Protein AF-A0AAN9BZD5-F1 (afdb_monomer_lite)

InterPro domains:
  IPR036444 Phospholipase A2 domain superfamily [G3DSA:1.20.90.10] (32-170)
  IPR036444 Phospholipase A2 domain superfamily [SSF48619] (54-119)
  IPR038875 Phospholipase A2, conodipine-like [PTHR37687] (57-116)

pLDDT: mean 72.87, std 19.89, range [40.03, 96.69]

Foldseek 3Di:
DDDDDDDDPDPDDDDDDDDDDDDDDDDDDDDDDPDDPVVVVVVVVVVVVDDPPPDLLLVVVAPFQDFPPPPPDPCSVLLRSLRSLLRLCLQQVQLVVHDNVNSLVSSLVSQVVSVVVVVVVVVVVVVVPPPDDDDDDDPDDDDDDDDDDDDDPSNCCSVPRRSVVCVVPVVVRRDHSVRHDPCSPPPSSVVSYDD

Sequence (195 aa):
MLEDVRLINSSRKPIPYPGPSLPPQPCINHKQGRTSLVFTLTVALAALASGVWGSDPCQQYANGCSTPFHMPVFYKTLFTPSCNKHDVCYRCGAKYGISKSTCDSTFLHNMDAACAVHDAGRRDLSSSSSSSSSSSSSSSFSSSSNGRKKRSACTVIAKDVFYEGVHLLGGLFYRGVGETESFCSEHAARGCLPH

Secondary structure (DSSP, 8-state):
------------PPPPPPPPPPPPPP----------HHHHHHHHHHHHHS------TTGGG------GGG---TTHHHHHHHHHHHHHHHHHGGGGT--HHHHHHHHHHHHHHHHHHHHHHHHHHHHTT-SS---S------S-SSS-----HHHHHIIIIIIHHHHHHGGGTPPPGGG--GGGGSHHHHTTS--

Structure (mmCIF, N/CA/C/O backbone):
data_AF-A0AAN9BZD5-F1
#
_entry.id   AF-A0AAN9BZD5-F1
#
loop_
_atom_site.group_PDB
_atom_site.id
_atom_site.type_symbol
_atom_site.label_atom_id
_atom_site.label_alt_id
_atom_site.label_comp_id
_atom_site.label_asym_id
_atom_site.label_entity_id
_atom_site.label_seq_id
_atom_site.pdbx_PDB_ins_code
_atom_site.Cartn_x
_atom_site.Cartn_y
_atom_site.Cartn_z
_atom_site.occupancy
_atom_site.B_iso_or_equiv
_atom_site.auth_seq_id
_atom_site.auth_comp_id
_atom_site.auth_asym_id
_atom_site.auth_atom_id
_atom_site.pdbx_PDB_model_num
ATOM 1 N N . MET A 1 1 ? -16.884 -4.824 56.202 1.00 52.38 1 MET A N 1
ATOM 2 C CA . MET A 1 1 ? -15.417 -4.866 56.393 1.00 52.38 1 MET A CA 1
ATOM 3 C C . MET A 1 1 ? -14.822 -5.594 55.194 1.00 52.38 1 MET A C 1
ATOM 5 O O . MET A 1 1 ? -15.443 -6.568 54.790 1.00 52.38 1 MET A O 1
ATOM 9 N N . LEU A 1 2 ? -13.685 -5.107 54.672 1.00 43.28 2 LEU A N 1
ATOM 10 C CA . LEU A 1 2 ? -13.085 -5.289 53.326 1.00 43.28 2 LEU A CA 1
ATOM 11 C C . LEU A 1 2 ? -13.712 -4.358 52.266 1.00 43.28 2 LEU A C 1
ATOM 13 O O . LEU A 1 2 ? -14.712 -4.716 51.658 1.00 43.28 2 LEU A O 1
ATOM 17 N N . GLU A 1 3 ? -13.382 -3.064 52.185 1.00 46.88 3 GLU A N 1
ATOM 18 C CA . GLU A 1 3 ? -12.110 -2.364 51.858 1.00 46.88 3 GLU A CA 1
ATOM 19 C C . GLU A 1 3 ? -11.610 -2.512 50.402 1.00 46.88 3 GLU A C 1
ATOM 21 O O . GLU A 1 3 ? -11.046 -3.526 50.004 1.00 46.88 3 GLU A O 1
ATOM 26 N N . ASP A 1 4 ? -11.861 -1.432 49.647 1.00 46.72 4 ASP A N 1
ATOM 27 C CA . ASP A 1 4 ? -11.032 -0.732 48.653 1.00 46.72 4 ASP A CA 1
ATOM 28 C C . ASP A 1 4 ? -9.916 -1.475 47.892 1.00 46.72 4 ASP A C 1
ATOM 30 O O . ASP A 1 4 ? -8.772 -1.575 48.339 1.00 46.72 4 ASP A O 1
ATOM 34 N N . VAL A 1 5 ? -10.186 -1.786 46.618 1.00 55.88 5 VAL A N 1
ATOM 35 C CA . VAL A 1 5 ? -9.145 -1.950 45.589 1.00 55.88 5 VAL A CA 1
ATOM 36 C C . VAL A 1 5 ? -9.015 -0.633 44.821 1.00 55.88 5 VAL A C 1
ATOM 38 O O . VAL A 1 5 ? -9.764 -0.349 43.885 1.00 55.88 5 VAL A O 1
ATOM 41 N N . ARG A 1 6 ? -8.044 0.192 45.228 1.00 53.38 6 ARG A N 1
ATOM 42 C CA . ARG A 1 6 ? -7.621 1.396 44.498 1.00 53.38 6 ARG A CA 1
ATOM 43 C C . ARG A 1 6 ? -7.081 1.017 43.116 1.00 53.38 6 ARG A C 1
ATOM 45 O O . ARG A 1 6 ? -5.995 0.454 42.995 1.00 53.38 6 ARG A O 1
ATOM 52 N N . LEU A 1 7 ? -7.810 1.400 42.070 1.00 48.50 7 LEU A N 1
ATOM 53 C CA . LEU A 1 7 ? -7.324 1.433 40.692 1.00 48.50 7 LEU A CA 1
ATOM 54 C C . LEU A 1 7 ? -6.291 2.559 40.543 1.00 48.50 7 LEU A C 1
ATOM 56 O O . LEU A 1 7 ? -6.614 3.744 40.620 1.00 48.50 7 LEU A O 1
ATOM 60 N N . ILE A 1 8 ? -5.034 2.182 40.322 1.00 52.28 8 ILE A N 1
ATOM 61 C CA . ILE A 1 8 ? -3.949 3.111 40.007 1.00 52.28 8 ILE A CA 1
ATOM 62 C C . ILE A 1 8 ? -4.090 3.501 38.532 1.00 52.28 8 ILE A C 1
ATOM 64 O O . ILE A 1 8 ? -3.641 2.794 37.632 1.00 52.28 8 ILE A O 1
ATOM 68 N N . ASN A 1 9 ? -4.743 4.635 38.289 1.00 49.19 9 ASN A N 1
ATOM 69 C CA . ASN A 1 9 ? -4.816 5.283 36.985 1.00 49.19 9 ASN A CA 1
ATOM 70 C C . ASN A 1 9 ? -3.433 5.858 36.621 1.00 49.19 9 ASN A C 1
ATOM 72 O O . ASN A 1 9 ? -3.062 6.952 37.048 1.00 49.19 9 ASN A O 1
ATOM 76 N N . SER A 1 10 ? -2.635 5.093 35.874 1.00 45.56 10 SER A N 1
ATOM 77 C CA . SER A 1 10 ? -1.321 5.520 35.387 1.00 45.56 10 SER A CA 1
ATOM 78 C C . SER A 1 10 ? -1.472 6.243 34.045 1.00 45.56 10 SER A C 1
ATOM 80 O O . SER A 1 10 ? -1.327 5.651 32.977 1.00 45.56 10 SER A O 1
ATOM 82 N N . SER A 1 11 ? -1.752 7.548 34.112 1.00 50.19 11 SER A N 1
ATOM 83 C CA . SER A 1 11 ? -1.595 8.490 32.997 1.00 50.19 11 SER A CA 1
ATOM 84 C C . SER A 1 11 ? -0.133 8.531 32.547 1.00 50.19 11 SER A C 1
ATOM 86 O O . SER A 1 11 ? 0.658 9.351 33.019 1.00 50.19 11 SER A O 1
ATOM 88 N N . ARG A 1 12 ? 0.249 7.654 31.617 1.00 51.06 12 ARG A N 1
ATOM 89 C CA . ARG A 1 12 ? 1.503 7.810 30.875 1.00 51.06 12 ARG A CA 1
ATOM 90 C C . ARG A 1 12 ? 1.279 8.850 29.785 1.00 51.06 12 ARG A C 1
ATOM 92 O O . ARG A 1 12 ? 0.570 8.603 28.815 1.00 51.06 12 ARG A O 1
ATOM 99 N N . LYS A 1 13 ? 1.875 10.031 29.967 1.00 47.62 13 LYS A N 1
ATOM 100 C CA . LYS A 1 13 ? 1.980 11.044 28.910 1.00 47.62 13 LYS A CA 1
ATOM 101 C C . LYS A 1 13 ? 2.707 10.431 27.701 1.00 47.62 13 LYS A C 1
ATOM 103 O O . LYS A 1 13 ? 3.730 9.773 27.912 1.00 47.62 13 LYS A O 1
ATOM 108 N N . PRO A 1 14 ? 2.226 10.639 26.464 1.00 42.81 14 PRO A N 1
ATOM 109 C CA . PRO A 1 14 ? 2.956 10.223 25.276 1.00 42.81 14 PRO A CA 1
ATOM 110 C C . PRO A 1 14 ? 4.296 10.964 25.209 1.00 42.81 14 PRO A C 1
ATOM 112 O O . PRO A 1 14 ? 4.369 12.178 25.408 1.00 42.81 14 PRO A O 1
ATOM 115 N N . ILE A 1 15 ? 5.359 10.200 24.969 1.00 43.72 15 ILE A N 1
ATOM 116 C CA . ILE A 1 15 ? 6.712 10.714 24.769 1.00 43.72 15 ILE A CA 1
ATOM 117 C C . ILE A 1 15 ? 6.739 11.396 23.391 1.00 43.72 15 ILE A C 1
ATOM 119 O O . ILE A 1 15 ? 6.351 10.759 22.410 1.00 43.72 15 ILE A O 1
ATOM 123 N N . PRO A 1 16 ? 7.169 12.665 23.281 1.00 43.31 16 PRO A N 1
ATOM 124 C CA . PRO A 1 16 ? 7.373 13.300 21.987 1.00 43.31 16 PRO A CA 1
ATOM 125 C C . PRO A 1 16 ? 8.493 12.566 21.243 1.00 43.31 16 PRO A C 1
ATOM 127 O O . PRO A 1 16 ? 9.623 12.485 21.727 1.00 43.31 16 PRO A O 1
ATOM 130 N N . TYR A 1 17 ? 8.172 12.006 20.078 1.00 44.19 17 TYR A N 1
ATOM 131 C CA . TYR A 1 17 ? 9.173 11.417 19.197 1.00 44.19 17 TYR A CA 1
ATOM 132 C C . TYR A 1 17 ? 10.138 12.514 18.718 1.00 44.19 17 TYR A C 1
ATOM 134 O O . TYR A 1 17 ? 9.679 13.567 18.264 1.00 44.19 17 TYR A O 1
ATOM 142 N N . PRO A 1 18 ? 11.463 12.299 18.798 1.00 49.28 18 PRO A N 1
ATOM 143 C CA . PRO A 1 18 ? 12.427 13.201 18.191 1.00 49.28 18 PRO A CA 1
ATOM 144 C C . PRO A 1 18 ? 12.252 13.150 16.669 1.00 49.28 18 PRO A C 1
ATOM 146 O O . PRO A 1 18 ? 12.337 12.085 16.057 1.00 49.28 18 PRO A O 1
ATOM 149 N N . GLY A 1 19 ? 11.954 14.303 16.069 1.00 50.09 19 GLY A N 1
ATOM 150 C CA . GLY A 1 19 ? 11.837 14.439 14.621 1.00 50.09 19 GLY A CA 1
ATOM 151 C C . GLY A 1 19 ? 13.150 14.086 13.904 1.00 50.09 19 GLY A C 1
ATOM 152 O O . GLY A 1 19 ? 14.225 14.189 14.501 1.00 50.09 19 GLY A O 1
ATOM 153 N N . PRO A 1 20 ? 13.084 13.670 12.628 1.00 50.22 20 PRO A N 1
ATOM 154 C CA . PRO A 1 20 ? 14.270 13.347 11.849 1.00 50.22 20 PRO A CA 1
ATOM 155 C C . PRO A 1 20 ? 15.160 14.584 11.692 1.00 50.22 20 PRO A C 1
ATOM 157 O O . PRO A 1 20 ? 14.723 15.641 11.234 1.00 50.22 20 PRO A O 1
ATOM 160 N N . SER A 1 21 ? 16.424 14.436 12.080 1.00 45.97 21 SER A N 1
ATOM 161 C CA . SER A 1 21 ? 17.487 15.404 11.845 1.00 45.97 21 SER A CA 1
ATOM 162 C C . SER A 1 21 ? 17.660 15.630 10.342 1.00 45.97 21 SER A C 1
ATOM 164 O O . SER A 1 21 ? 17.982 14.713 9.585 1.00 45.97 21 SER A O 1
ATOM 166 N N . LEU A 1 22 ? 17.427 16.871 9.911 1.00 49.84 22 LEU A N 1
ATOM 167 C CA . LEU A 1 22 ? 17.696 17.326 8.550 1.00 49.84 22 LEU A CA 1
ATOM 168 C C . LEU A 1 22 ? 19.181 17.119 8.196 1.00 49.84 22 LEU A C 1
ATOM 170 O O . LEU A 1 22 ? 20.048 17.382 9.036 1.00 49.84 22 LEU A O 1
ATOM 174 N N . PRO A 1 23 ? 19.499 16.687 6.963 1.00 64.75 23 PRO A N 1
ATOM 175 C CA . PRO A 1 23 ? 20.876 16.616 6.499 1.00 64.75 23 PRO A CA 1
ATOM 176 C C . PRO A 1 23 ? 21.505 18.022 6.418 1.00 64.75 23 PRO A C 1
ATOM 178 O O . PRO A 1 23 ? 20.798 19.006 6.178 1.00 64.75 23 PRO A O 1
ATOM 181 N N . PRO A 1 24 ? 22.834 18.133 6.603 1.00 54.50 24 PRO A N 1
ATOM 182 C CA . PRO A 1 24 ? 23.547 19.404 6.541 1.00 54.50 24 PRO A CA 1
ATOM 183 C C . PRO A 1 24 ? 23.400 20.040 5.156 1.00 54.50 24 PRO A C 1
ATOM 185 O O . PRO A 1 24 ? 23.677 19.413 4.132 1.00 54.50 24 PRO A O 1
ATOM 188 N N . GLN A 1 25 ? 22.962 21.299 5.132 1.00 54.00 25 GLN A N 1
ATOM 189 C CA . GLN A 1 25 ? 22.857 22.072 3.899 1.00 54.00 25 GLN A CA 1
ATOM 190 C C . GLN A 1 25 ? 24.254 22.463 3.390 1.00 54.00 25 GLN A C 1
ATOM 192 O O . GLN A 1 25 ? 25.090 22.900 4.186 1.00 54.00 25 GLN A O 1
ATOM 197 N N . PRO A 1 26 ? 24.527 22.340 2.079 1.00 55.34 26 PRO A N 1
ATOM 198 C CA . PRO A 1 26 ? 25.782 22.793 1.500 1.00 55.34 26 PRO A CA 1
ATOM 199 C C . PRO A 1 26 ? 25.874 24.324 1.538 1.00 55.34 26 PRO A C 1
ATOM 201 O O . PRO A 1 26 ? 24.971 25.034 1.097 1.00 55.34 26 PRO A O 1
ATOM 204 N N . CYS A 1 27 ? 26.995 24.838 2.043 1.00 47.41 27 CYS A N 1
ATOM 205 C CA . CYS A 1 27 ? 27.312 26.263 2.055 1.00 47.41 27 CYS A CA 1
ATOM 206 C C . CYS A 1 27 ? 27.523 26.761 0.616 1.00 47.41 27 CYS A C 1
ATOM 208 O O . CYS A 1 27 ? 28.599 26.583 0.037 1.00 47.41 27 CYS A O 1
ATOM 210 N N . ILE A 1 28 ? 26.503 27.382 0.021 1.00 58.75 28 ILE A N 1
ATOM 211 C CA . ILE A 1 28 ? 26.609 27.983 -1.311 1.00 58.75 28 ILE A CA 1
ATOM 212 C C . ILE A 1 28 ? 27.394 29.295 -1.189 1.00 58.75 28 ILE A C 1
ATOM 214 O O . ILE A 1 28 ? 26.901 30.299 -0.679 1.00 58.75 28 ILE A O 1
ATOM 218 N N . ASN A 1 29 ? 28.639 29.281 -1.667 1.00 55.25 29 ASN A N 1
ATOM 219 C CA . ASN A 1 29 ? 29.453 30.481 -1.840 1.00 55.25 29 ASN A CA 1
ATOM 220 C C . ASN A 1 29 ? 28.849 31.356 -2.951 1.00 55.25 29 ASN A C 1
ATOM 222 O O . ASN A 1 29 ? 28.963 31.051 -4.138 1.00 55.25 29 ASN A O 1
ATOM 226 N N . HIS A 1 30 ? 28.214 32.458 -2.558 1.00 43.94 30 HIS A N 1
ATOM 227 C CA . HIS A 1 30 ? 27.618 33.432 -3.465 1.00 43.94 30 HIS A CA 1
ATOM 228 C C . HIS A 1 30 ? 28.704 34.344 -4.062 1.00 43.94 30 HIS A C 1
ATOM 230 O O . HIS A 1 30 ? 28.998 35.421 -3.543 1.00 43.94 30 HIS A O 1
ATOM 236 N N . LYS A 1 31 ? 29.326 33.919 -5.171 1.00 49.97 31 LYS A N 1
ATOM 237 C CA . LYS A 1 31 ? 30.094 34.837 -6.026 1.00 49.97 31 LYS A CA 1
ATOM 238 C C . LYS A 1 31 ? 29.115 35.702 -6.812 1.00 49.97 31 LYS A C 1
ATOM 240 O O . LYS A 1 31 ? 28.421 35.220 -7.702 1.00 49.97 31 LYS A O 1
ATOM 245 N N . GLN A 1 32 ? 29.083 36.987 -6.481 1.00 52.44 32 GLN A N 1
ATOM 246 C CA . GLN A 1 32 ? 28.238 37.989 -7.119 1.00 52.44 32 GLN A CA 1
ATOM 247 C C . GLN A 1 32 ? 28.768 38.327 -8.522 1.00 52.44 32 GLN A C 1
ATOM 249 O O . GLN A 1 32 ? 29.486 39.301 -8.731 1.00 52.44 32 GLN A O 1
ATOM 254 N N . GLY A 1 33 ? 28.450 37.464 -9.487 1.00 55.16 33 GLY A N 1
ATOM 255 C CA . GLY A 1 33 ? 28.608 37.729 -10.914 1.00 55.16 33 GLY A CA 1
ATOM 256 C C . GLY A 1 33 ? 27.384 38.473 -11.438 1.00 55.16 33 GLY A C 1
ATOM 257 O O . GLY A 1 33 ? 26.259 38.145 -11.079 1.00 55.16 33 GLY A O 1
ATOM 258 N N . ARG A 1 34 ? 27.594 39.489 -12.279 1.00 58.94 34 ARG A N 1
ATOM 259 C CA . ARG A 1 34 ? 26.528 40.244 -12.957 1.00 58.94 34 ARG A CA 1
ATOM 260 C C . ARG A 1 34 ? 25.732 39.283 -13.853 1.00 58.94 34 ARG A C 1
ATOM 262 O O . ARG A 1 34 ? 26.144 38.985 -14.969 1.00 58.94 34 ARG A O 1
ATOM 269 N N . THR A 1 35 ? 24.628 38.756 -13.333 1.00 50.59 35 THR A N 1
ATOM 270 C CA . THR A 1 35 ? 23.753 37.787 -14.000 1.00 50.59 35 THR A CA 1
ATOM 271 C C . THR A 1 35 ? 22.888 38.475 -15.052 1.00 50.59 35 THR A C 1
ATOM 273 O O . THR A 1 35 ? 22.133 39.395 -14.744 1.00 50.59 35 THR A O 1
ATOM 276 N N . SER A 1 36 ? 23.009 38.021 -16.300 1.00 60.66 36 SER A N 1
ATOM 277 C CA . SER A 1 36 ? 22.200 38.466 -17.436 1.00 60.66 36 SER A CA 1
ATOM 278 C C . SER A 1 36 ? 20.716 38.141 -17.220 1.00 60.66 36 SER A C 1
ATOM 280 O O . SER A 1 36 ? 20.367 37.009 -16.888 1.00 60.66 36 SER A O 1
ATOM 282 N N . LEU A 1 37 ? 19.845 39.127 -17.450 1.00 56.31 37 LEU A N 1
ATOM 283 C CA . LEU A 1 37 ? 18.392 39.088 -17.213 1.00 56.31 37 LEU A CA 1
ATOM 284 C C . LEU A 1 37 ? 17.660 37.982 -18.012 1.00 56.31 37 LEU A C 1
ATOM 286 O O . LEU A 1 37 ? 16.553 37.581 -17.668 1.00 56.31 37 LEU A O 1
ATOM 290 N N . VAL A 1 38 ? 18.302 37.436 -19.050 1.00 59.12 38 VAL A N 1
ATOM 291 C CA . VAL A 1 38 ? 17.795 36.314 -19.865 1.00 59.12 38 VAL A CA 1
ATOM 292 C C . VAL A 1 38 ? 17.994 34.956 -19.168 1.00 59.12 38 VAL A C 1
ATOM 294 O O . VAL A 1 38 ? 17.164 34.053 -19.293 1.00 59.12 38 VAL A O 1
ATOM 297 N N . PHE A 1 39 ? 19.066 34.809 -18.383 1.00 56.31 39 PHE A N 1
ATOM 298 C CA . PHE A 1 39 ? 19.343 33.582 -17.627 1.00 56.31 39 PHE A CA 1
ATOM 299 C C . PHE A 1 39 ? 18.440 33.446 -16.396 1.00 56.31 39 PHE A C 1
ATOM 301 O O . PHE A 1 39 ? 18.057 32.338 -16.033 1.00 56.31 39 PHE A O 1
ATOM 308 N N . THR A 1 40 ? 18.039 34.555 -15.771 1.00 57.69 40 THR A N 1
ATOM 309 C CA . THR A 1 40 ? 17.111 34.513 -14.631 1.00 57.69 40 THR A CA 1
ATOM 310 C C . THR A 1 40 ? 15.694 34.131 -15.064 1.00 57.69 40 THR A C 1
ATOM 312 O O . THR A 1 40 ? 15.047 33.342 -14.380 1.00 57.69 40 THR A O 1
ATOM 315 N N . LEU A 1 41 ? 15.228 34.612 -16.225 1.00 60.94 41 LEU A N 1
ATOM 316 C CA . LEU A 1 41 ? 13.896 34.291 -16.754 1.00 60.94 41 LEU A CA 1
ATOM 317 C C . LEU A 1 41 ? 13.762 32.807 -17.147 1.00 60.94 41 LEU A C 1
ATOM 319 O O . LEU A 1 41 ? 12.742 32.177 -16.874 1.00 60.94 41 LEU A O 1
ATOM 323 N N . THR A 1 42 ? 14.802 32.233 -17.755 1.00 59.97 42 THR A N 1
ATOM 324 C CA . THR A 1 42 ? 14.813 30.821 -18.179 1.00 59.97 42 THR A CA 1
ATOM 325 C C . THR A 1 42 ? 14.908 29.858 -16.996 1.00 59.97 42 THR A C 1
ATOM 327 O O . THR A 1 42 ? 14.184 28.865 -16.965 1.00 59.97 42 THR A O 1
ATOM 330 N N . VAL A 1 43 ? 15.714 30.174 -15.976 1.00 61.31 43 VAL A N 1
ATOM 331 C CA . VAL A 1 43 ? 15.774 29.384 -14.732 1.00 61.31 43 VAL A CA 1
ATOM 332 C C . VAL A 1 43 ? 14.466 29.486 -13.939 1.00 61.31 43 VAL A C 1
ATOM 334 O O . VAL A 1 43 ? 14.015 28.479 -13.401 1.00 61.31 43 VAL A O 1
ATOM 337 N N . ALA A 1 44 ? 13.804 30.649 -13.914 1.00 60.09 44 ALA A N 1
ATOM 338 C CA . ALA A 1 44 ? 12.500 30.803 -13.264 1.00 60.09 44 ALA A CA 1
ATOM 339 C C . ALA A 1 44 ? 11.395 29.976 -13.952 1.00 60.09 44 ALA A C 1
ATOM 341 O O . ALA A 1 44 ? 10.628 29.298 -13.272 1.00 60.09 44 ALA A O 1
ATOM 342 N N . LEU A 1 45 ? 11.349 29.958 -15.291 1.00 60.00 45 LEU A N 1
ATOM 343 C CA . LEU A 1 45 ? 10.423 29.106 -16.054 1.00 60.00 45 LEU A CA 1
ATOM 344 C C . LEU A 1 45 ? 10.710 27.608 -15.856 1.00 60.00 45 LEU A C 1
ATOM 346 O O . LEU A 1 45 ? 9.779 26.823 -15.687 1.00 60.00 45 LEU A O 1
ATOM 350 N N . ALA A 1 46 ? 11.984 27.210 -15.813 1.00 59.66 46 ALA A N 1
ATOM 351 C CA . ALA A 1 46 ? 12.367 25.826 -15.539 1.00 59.66 46 ALA A CA 1
ATOM 352 C C . ALA A 1 46 ? 12.061 25.401 -14.089 1.00 59.66 46 ALA A C 1
ATOM 354 O O . ALA A 1 46 ? 11.647 24.264 -13.863 1.00 59.66 46 ALA A O 1
ATOM 355 N N . ALA A 1 47 ? 12.202 26.300 -13.109 1.00 55.59 47 ALA A N 1
ATOM 356 C CA . ALA A 1 47 ? 11.869 26.038 -11.707 1.00 55.59 47 ALA A CA 1
ATOM 357 C C . ALA A 1 47 ? 10.354 25.896 -11.477 1.00 55.59 47 ALA A C 1
ATOM 359 O O . ALA A 1 47 ? 9.945 25.062 -10.677 1.00 55.59 47 ALA A O 1
ATOM 360 N N . LEU A 1 48 ? 9.516 26.633 -12.218 1.00 57.06 48 LEU A N 1
ATOM 361 C CA . LEU A 1 48 ? 8.057 26.452 -12.187 1.00 57.06 48 LEU A CA 1
ATOM 362 C C . LEU A 1 48 ? 7.607 25.133 -12.843 1.00 57.06 48 LEU A C 1
ATOM 364 O O . LEU A 1 48 ? 6.564 24.596 -12.481 1.00 57.06 48 LEU A O 1
ATOM 368 N N . ALA A 1 49 ? 8.396 24.592 -13.778 1.00 54.25 49 ALA A N 1
ATOM 369 C CA . ALA A 1 49 ? 8.142 23.297 -14.416 1.00 54.25 49 ALA A CA 1
ATOM 370 C C . ALA A 1 49 ? 8.734 22.101 -13.639 1.00 54.25 49 ALA A C 1
ATOM 372 O O . ALA A 1 49 ? 8.339 20.955 -13.863 1.00 54.25 49 ALA A O 1
ATOM 373 N N . SER A 1 50 ? 9.670 22.343 -12.717 1.00 50.38 50 SER A N 1
ATOM 374 C CA . SER A 1 50 ? 10.384 21.292 -11.990 1.00 50.38 50 SER A CA 1
ATOM 375 C C . SER A 1 50 ? 9.684 20.932 -10.683 1.00 50.38 50 SER A C 1
ATOM 377 O O . SER A 1 50 ? 10.084 21.345 -9.602 1.00 50.38 50 SER A O 1
ATOM 379 N N . GLY A 1 51 ? 8.680 20.066 -10.801 1.00 49.28 51 GLY A N 1
ATOM 380 C CA . GLY A 1 51 ? 8.494 18.990 -9.835 1.00 49.28 51 GLY A CA 1
ATOM 381 C C . GLY A 1 51 ? 7.791 19.360 -8.534 1.00 49.28 51 GLY A C 1
ATOM 382 O O . GLY A 1 51 ? 8.413 19.450 -7.478 1.00 49.28 51 GLY A O 1
ATOM 383 N N . VAL A 1 52 ? 6.458 19.330 -8.570 1.00 50.03 52 VAL A N 1
ATOM 384 C CA . VAL A 1 52 ? 5.702 18.786 -7.437 1.00 50.03 52 VAL A CA 1
ATOM 385 C C . VAL A 1 52 ? 6.085 17.306 -7.338 1.00 50.03 52 VAL A C 1
ATOM 387 O O . VAL A 1 52 ? 5.433 16.435 -7.910 1.00 50.03 52 VAL A O 1
ATOM 390 N N . TRP A 1 53 ? 7.195 17.004 -6.662 1.00 51.19 53 TRP A N 1
ATOM 391 C CA . TRP A 1 53 ? 7.414 15.670 -6.115 1.00 51.19 53 TRP A CA 1
ATOM 392 C C . TRP A 1 53 ? 6.369 15.542 -5.018 1.00 51.19 53 TRP A C 1
ATOM 394 O O . TRP A 1 53 ? 6.589 15.982 -3.893 1.00 51.19 53 TRP A O 1
ATOM 404 N N . GLY A 1 54 ? 5.177 15.078 -5.395 1.00 59.34 54 GLY A N 1
ATOM 405 C CA . GLY A 1 54 ? 4.069 14.906 -4.472 1.00 59.34 54 GLY A CA 1
ATOM 406 C C . GLY A 1 54 ? 4.508 13.949 -3.377 1.00 59.34 54 GLY A C 1
ATOM 407 O O . GLY A 1 54 ? 4.583 12.743 -3.598 1.00 59.34 54 GLY A O 1
ATOM 408 N N . SER A 1 55 ? 4.850 14.499 -2.215 1.00 75.12 55 SER A N 1
ATOM 409 C CA . SER A 1 55 ? 5.022 13.730 -0.994 1.00 75.12 55 SER A CA 1
ATOM 410 C C . SER A 1 55 ? 3.734 12.956 -0.754 1.00 75.12 55 SER A C 1
ATOM 412 O O . SER A 1 55 ? 2.652 13.548 -0.775 1.00 75.12 55 SER A O 1
ATOM 414 N N . ASP A 1 56 ? 3.843 11.645 -0.555 1.00 84.62 56 ASP A N 1
ATOM 415 C CA . ASP A 1 56 ? 2.689 10.815 -0.244 1.00 84.62 56 ASP A CA 1
ATOM 416 C C . ASP A 1 56 ? 2.028 11.342 1.045 1.00 84.62 56 ASP A C 1
ATOM 418 O O . ASP A 1 56 ? 2.667 11.312 2.101 1.00 84.62 56 ASP A O 1
ATOM 422 N N . PRO A 1 57 ? 0.773 11.833 0.996 1.00 87.19 57 PRO A N 1
ATOM 423 C CA . PRO A 1 57 ? 0.116 12.432 2.160 1.00 87.19 57 PRO A CA 1
ATOM 424 C C . PRO A 1 57 ? -0.059 11.433 3.310 1.00 87.19 57 PRO A C 1
ATOM 426 O O . PRO A 1 57 ? -0.240 11.829 4.460 1.00 87.19 57 PRO A O 1
ATOM 429 N N . CYS A 1 58 ? 0.025 10.135 3.015 1.00 92.56 58 CYS A N 1
ATOM 430 C CA . CYS A 1 58 ? -0.092 9.065 3.994 1.00 92.56 58 CYS A CA 1
ATOM 431 C C . CYS A 1 58 ? 1.207 8.832 4.775 1.00 92.56 58 CYS A C 1
ATOM 433 O O . CYS A 1 58 ? 1.175 8.221 5.843 1.00 92.56 58 CYS A O 1
ATOM 435 N N . GLN A 1 59 ? 2.344 9.339 4.287 1.00 92.31 59 GLN A N 1
ATOM 436 C CA . GLN A 1 59 ? 3.660 9.095 4.876 1.00 92.31 59 GLN A CA 1
ATOM 437 C C . GLN A 1 59 ? 3.767 9.593 6.322 1.00 92.31 59 GLN A C 1
ATOM 439 O O . GLN A 1 59 ? 4.415 8.949 7.140 1.00 92.31 59 GLN A O 1
ATOM 444 N N . GLN A 1 60 ? 3.108 10.703 6.664 1.00 91.56 60 GLN A N 1
ATOM 445 C CA . GLN A 1 60 ? 3.147 11.265 8.020 1.00 91.56 60 GLN A CA 1
ATOM 446 C C . GLN A 1 60 ? 2.390 10.430 9.068 1.00 91.56 60 GLN A C 1
ATOM 448 O O . GLN A 1 60 ? 2.568 10.640 10.265 1.00 91.56 60 GLN A O 1
ATOM 453 N N . TYR A 1 61 ? 1.572 9.470 8.629 1.00 90.44 61 TYR A N 1
ATOM 454 C CA . TYR A 1 61 ? 0.763 8.600 9.489 1.00 90.44 61 TYR A CA 1
ATOM 455 C C . TYR A 1 61 ? 1.193 7.125 9.424 1.00 90.44 61 TYR A C 1
ATOM 457 O O . TYR A 1 61 ? 0.540 6.258 10.011 1.00 90.44 61 TYR A O 1
ATOM 465 N N . ALA A 1 62 ? 2.275 6.834 8.701 1.00 91.31 62 ALA A N 1
ATOM 466 C CA . ALA A 1 62 ? 2.716 5.487 8.376 1.00 91.31 62 ALA A CA 1
ATOM 467 C C . ALA A 1 62 ? 4.183 5.250 8.749 1.00 91.31 62 ALA A C 1
ATOM 469 O O . ALA A 1 62 ? 4.970 6.182 8.901 1.00 91.31 62 ALA A O 1
ATOM 470 N N . ASN A 1 63 ? 4.558 3.976 8.858 1.00 87.19 63 ASN A N 1
ATOM 471 C CA . ASN A 1 63 ? 5.929 3.541 9.131 1.00 87.19 63 ASN A CA 1
ATOM 472 C C . ASN A 1 63 ? 6.655 3.059 7.856 1.00 87.19 63 ASN A C 1
ATOM 474 O O . ASN A 1 63 ? 7.757 2.512 7.936 1.00 87.19 63 ASN A O 1
ATOM 478 N N . GLY A 1 64 ? 6.054 3.241 6.674 1.00 87.31 64 GLY A N 1
ATOM 479 C CA . GLY A 1 64 ? 6.574 2.716 5.413 1.00 87.31 64 GLY A CA 1
ATOM 480 C C . GLY A 1 64 ? 6.391 1.206 5.261 1.00 87.31 64 GLY A C 1
ATOM 481 O O . GLY A 1 64 ? 5.646 0.557 5.990 1.00 87.31 64 GLY A O 1
ATOM 482 N N . CYS A 1 65 ? 7.100 0.617 4.296 1.00 86.94 65 CYS A N 1
ATOM 483 C CA . CYS A 1 65 ? 7.095 -0.832 4.111 1.00 86.94 65 CYS A CA 1
ATOM 484 C C . CYS A 1 65 ? 7.943 -1.524 5.188 1.00 86.94 65 CYS A C 1
ATOM 486 O O . CYS A 1 65 ? 9.168 -1.638 5.052 1.00 86.94 65 CYS A O 1
ATOM 488 N N . SER A 1 66 ? 7.283 -1.995 6.244 1.00 71.81 66 SER A N 1
ATOM 489 C CA . SER A 1 66 ? 7.891 -2.836 7.276 1.00 71.81 66 SER A CA 1
ATOM 490 C C . SER A 1 66 ? 7.957 -4.278 6.777 1.00 71.81 66 SER A C 1
ATOM 492 O O . SER A 1 66 ? 7.000 -5.033 6.910 1.00 71.81 66 SER A O 1
ATOM 494 N N . THR A 1 67 ? 9.070 -4.675 6.160 1.00 64.94 67 THR A N 1
ATOM 495 C CA . THR A 1 67 ? 9.275 -6.078 5.776 1.00 64.94 67 THR A CA 1
ATOM 496 C C . THR A 1 67 ? 9.926 -6.854 6.915 1.00 64.94 67 THR A C 1
ATOM 498 O O . THR A 1 67 ? 10.987 -6.433 7.394 1.00 64.94 67 THR A O 1
ATOM 501 N N . PRO A 1 68 ? 9.364 -8.000 7.331 1.00 56.28 68 PRO A N 1
ATOM 502 C CA . PRO A 1 68 ? 10.053 -8.876 8.264 1.00 56.28 68 PRO A CA 1
ATOM 503 C C . PRO A 1 68 ? 11.386 -9.355 7.650 1.00 56.28 68 PRO A C 1
ATOM 505 O O . PRO A 1 68 ? 11.502 -9.516 6.436 1.00 56.28 68 PRO A O 1
ATOM 508 N N . PHE A 1 69 ? 12.398 -9.562 8.501 1.00 53.66 69 PHE A N 1
ATOM 509 C CA . PHE A 1 69 ? 13.724 -10.121 8.169 1.00 53.66 69 PHE A CA 1
ATOM 510 C C . PHE A 1 69 ? 14.762 -9.239 7.453 1.00 53.66 69 PHE A C 1
ATOM 512 O O . PHE A 1 69 ? 15.764 -9.781 7.001 1.00 53.66 69 PHE A O 1
ATOM 519 N N . HIS A 1 70 ? 14.611 -7.907 7.387 1.00 56.00 70 HIS A N 1
ATOM 520 C CA . HIS A 1 70 ? 15.644 -7.007 6.815 1.00 56.00 70 HIS A CA 1
ATOM 521 C C . HIS A 1 70 ? 16.166 -7.439 5.427 1.00 56.00 70 HIS A C 1
ATOM 523 O O . HIS A 1 70 ? 17.285 -7.104 5.038 1.00 56.00 70 HIS A O 1
ATOM 529 N N . MET A 1 71 ? 15.365 -8.192 4.672 1.00 57.09 71 MET A N 1
ATOM 530 C CA . MET A 1 71 ? 15.758 -8.643 3.346 1.00 57.09 71 MET A CA 1
ATOM 531 C C . MET A 1 71 ? 15.944 -7.415 2.447 1.00 57.09 71 MET A C 1
ATOM 533 O O . MET A 1 71 ? 15.167 -6.462 2.560 1.00 57.09 71 MET A O 1
ATOM 537 N N . PRO A 1 72 ? 16.947 -7.400 1.551 1.00 58.25 72 PRO A N 1
ATOM 538 C CA . PRO A 1 72 ? 17.052 -6.377 0.522 1.00 58.25 72 PRO A CA 1
ATOM 539 C C . PRO A 1 72 ? 15.856 -6.522 -0.424 1.00 58.25 72 PRO A C 1
ATOM 541 O O . PRO A 1 72 ? 15.883 -7.266 -1.402 1.00 58.25 72 PRO A O 1
ATOM 544 N N . VAL A 1 73 ? 14.758 -5.850 -0.086 1.00 67.25 73 VAL A N 1
ATOM 545 C CA . VAL A 1 73 ? 13.518 -5.930 -0.849 1.00 67.25 73 VAL A CA 1
ATOM 546 C C . VAL A 1 73 ? 13.635 -5.001 -2.041 1.00 67.25 73 VAL A C 1
ATOM 548 O O . VAL A 1 73 ? 13.531 -3.774 -1.934 1.00 67.25 73 VAL A O 1
ATOM 551 N N . PHE A 1 74 ? 13.851 -5.604 -3.204 1.00 78.00 74 PHE A N 1
ATOM 552 C CA . PHE A 1 74 ? 13.617 -4.938 -4.475 1.00 78.00 74 PHE A CA 1
ATOM 553 C C . PHE A 1 74 ? 12.203 -4.336 -4.473 1.00 78.00 74 PHE A C 1
ATOM 555 O O . PHE A 1 74 ? 11.290 -4.883 -3.856 1.00 78.00 74 PHE A O 1
ATOM 562 N N . TYR A 1 75 ? 12.026 -3.197 -5.145 1.00 84.62 75 TYR A N 1
ATOM 563 C CA . TYR A 1 75 ? 10.750 -2.470 -5.225 1.00 84.62 75 TYR A CA 1
ATOM 564 C C . TYR A 1 75 ? 10.256 -1.811 -3.928 1.00 84.62 75 TYR A C 1
ATOM 566 O O . TYR A 1 75 ? 9.171 -1.240 -3.942 1.00 84.62 75 TYR A O 1
ATOM 574 N N . LYS A 1 76 ? 11.049 -1.767 -2.842 1.00 86.69 76 LYS A N 1
ATOM 575 C CA . LYS A 1 76 ? 10.656 -1.062 -1.604 1.00 86.69 76 LYS A CA 1
ATOM 576 C C . LYS A 1 76 ? 10.182 0.368 -1.873 1.00 86.69 76 LYS A C 1
ATOM 578 O O . LYS A 1 76 ? 9.063 0.705 -1.519 1.00 86.69 76 LYS A O 1
ATOM 583 N N . THR A 1 77 ? 10.990 1.178 -2.558 1.00 89.56 77 THR A N 1
ATOM 584 C CA . THR A 1 77 ? 10.628 2.565 -2.897 1.00 89.56 77 THR A CA 1
ATOM 585 C C . THR A 1 77 ? 9.391 2.643 -3.791 1.00 89.56 77 THR A C 1
ATOM 587 O O . THR A 1 77 ? 8.574 3.539 -3.615 1.00 89.56 77 THR A O 1
ATOM 590 N N . LEU A 1 78 ? 9.232 1.689 -4.716 1.00 91.50 78 LEU A N 1
ATOM 591 C CA . LEU A 1 78 ? 8.065 1.612 -5.598 1.00 91.50 78 LEU A CA 1
ATOM 592 C C . LEU A 1 78 ? 6.780 1.325 -4.803 1.00 91.50 78 LEU A C 1
ATOM 594 O O . LEU A 1 78 ? 5.732 1.887 -5.107 1.00 91.50 78 LEU A O 1
ATOM 598 N N . PHE A 1 79 ? 6.861 0.477 -3.777 1.00 93.50 79 PHE A N 1
ATOM 599 C CA . PHE A 1 79 ? 5.712 0.076 -2.967 1.00 93.50 79 PHE A CA 1
ATOM 600 C C . PHE A 1 79 ? 5.480 0.945 -1.729 1.00 93.50 79 PHE A C 1
ATOM 602 O O . PHE A 1 79 ? 4.393 0.862 -1.163 1.00 93.50 79 PHE A O 1
ATOM 609 N N . THR A 1 80 ? 6.414 1.822 -1.339 1.00 93.12 80 THR A N 1
ATOM 610 C CA . THR A 1 80 ? 6.262 2.728 -0.183 1.00 93.12 80 THR A CA 1
ATOM 611 C C . THR A 1 80 ? 4.912 3.457 -0.152 1.00 93.12 80 THR A C 1
ATOM 613 O O . THR A 1 80 ? 4.260 3.392 0.889 1.00 93.12 80 THR A O 1
ATOM 616 N N . PRO A 1 81 ? 4.418 4.070 -1.249 1.00 94.31 81 PRO A N 1
ATOM 617 C CA . PRO A 1 81 ? 3.109 4.728 -1.224 1.00 94.31 81 PRO A CA 1
ATOM 618 C C . PRO A 1 81 ? 1.952 3.757 -0.936 1.00 94.31 81 PRO A C 1
ATOM 620 O O . PRO A 1 81 ? 0.985 4.099 -0.260 1.00 94.31 81 PRO A O 1
ATOM 623 N N . SER A 1 82 ? 2.056 2.514 -1.419 1.00 95.44 82 SER A N 1
ATOM 624 C CA . SER A 1 82 ? 1.060 1.468 -1.156 1.00 95.44 82 SER A CA 1
ATOM 625 C C . SER A 1 82 ? 1.102 1.017 0.304 1.00 95.44 82 SER A C 1
ATOM 627 O O . SER A 1 82 ? 0.052 0.882 0.930 1.00 95.44 82 SER A O 1
ATOM 629 N N . CYS A 1 83 ? 2.304 0.838 0.859 1.00 95.00 83 CYS A N 1
ATOM 630 C CA . CYS A 1 83 ? 2.501 0.491 2.266 1.00 95.00 83 CYS A CA 1
ATOM 631 C C . CYS A 1 83 ? 1.963 1.582 3.197 1.00 95.00 83 CYS A C 1
ATOM 633 O O . CYS A 1 83 ? 1.276 1.277 4.163 1.00 95.00 83 CYS A O 1
ATOM 635 N N . ASN A 1 84 ? 2.196 2.858 2.883 1.00 95.19 84 ASN A N 1
ATOM 636 C CA . ASN A 1 84 ? 1.712 3.956 3.716 1.00 95.19 84 ASN A CA 1
ATOM 637 C C . ASN A 1 84 ? 0.180 4.016 3.779 1.00 95.19 84 ASN A C 1
ATOM 639 O O . ASN A 1 84 ? -0.393 4.193 4.853 1.00 95.19 84 ASN A O 1
ATOM 643 N N . LYS A 1 85 ? -0.501 3.812 2.645 1.00 95.88 85 LYS A N 1
ATOM 644 C CA . LYS A 1 85 ? -1.968 3.694 2.619 1.00 95.88 85 LYS A CA 1
ATOM 645 C C . LYS A 1 85 ? -2.463 2.494 3.428 1.00 95.88 85 LYS A C 1
ATOM 647 O O . LYS A 1 85 ? -3.450 2.607 4.153 1.00 95.88 85 LYS A O 1
ATOM 652 N N . HIS A 1 86 ? -1.774 1.357 3.326 1.00 95.81 86 HIS A N 1
ATOM 653 C CA . HIS A 1 86 ? -2.106 0.142 4.076 1.00 95.81 86 HIS A CA 1
ATOM 654 C C . HIS A 1 86 ? -1.982 0.349 5.589 1.00 95.81 86 HIS A C 1
ATOM 656 O O . HIS A 1 86 ? -2.926 0.045 6.316 1.00 95.81 86 HIS A O 1
ATOM 662 N N . ASP A 1 87 ? -0.898 0.979 6.041 1.00 94.88 87 ASP A N 1
ATOM 663 C CA . ASP A 1 87 ? -0.667 1.355 7.439 1.00 94.88 87 ASP A CA 1
ATOM 664 C C . ASP A 1 87 ? -1.801 2.222 8.002 1.00 94.88 87 ASP A C 1
ATOM 666 O O . ASP A 1 87 ? -2.321 1.952 9.089 1.00 94.88 87 ASP A O 1
ATOM 670 N N . VAL A 1 88 ? -2.216 3.252 7.257 1.00 95.44 88 VAL A N 1
ATOM 671 C CA . VAL A 1 88 ? -3.339 4.110 7.663 1.00 95.44 88 VAL A CA 1
ATOM 672 C C . VAL A 1 88 ? -4.639 3.309 7.701 1.00 95.44 88 VAL A C 1
ATOM 674 O O . VAL A 1 88 ? -5.402 3.422 8.662 1.00 95.44 88 VAL A O 1
ATOM 677 N N . CYS A 1 89 ? -4.877 2.441 6.716 1.00 96.31 89 CYS A N 1
ATOM 678 C CA . CYS A 1 89 ? -6.046 1.565 6.694 1.00 96.31 89 CYS A CA 1
ATOM 679 C C . CYS A 1 89 ? -6.078 0.609 7.896 1.00 96.31 89 CYS A C 1
ATOM 681 O O . CYS A 1 89 ? -7.130 0.411 8.495 1.00 96.31 89 CYS A O 1
ATOM 683 N N . TYR A 1 90 ? -4.938 0.073 8.325 1.00 94.75 90 TYR A N 1
ATOM 684 C CA . TYR A 1 90 ? -4.863 -0.813 9.490 1.00 94.75 90 TYR A CA 1
ATOM 685 C C . TYR A 1 90 ? -5.139 -0.109 10.818 1.00 94.75 90 TYR A C 1
ATOM 687 O O . TYR A 1 90 ? -5.694 -0.717 11.735 1.00 94.75 90 TYR A O 1
ATOM 695 N N . ARG A 1 91 ? -4.770 1.170 10.928 1.00 94.44 91 ARG A N 1
ATOM 696 C CA . ARG A 1 91 ? -4.970 1.969 12.148 1.00 94.44 91 ARG A CA 1
ATOM 697 C C . ARG A 1 91 ? -6.347 2.626 12.205 1.00 94.44 91 ARG A C 1
ATOM 699 O O . ARG A 1 91 ? -6.873 2.831 13.296 1.00 94.44 91 ARG A O 1
ATOM 706 N N . CYS A 1 92 ? -6.914 2.970 11.049 1.00 95.75 92 CYS A N 1
ATOM 707 C CA . CYS A 1 92 ? -8.123 3.788 10.947 1.00 95.75 92 CYS A CA 1
ATOM 708 C C . CYS A 1 92 ? -9.311 3.082 10.288 1.00 95.75 92 CYS A C 1
ATOM 710 O O . CYS A 1 92 ? -10.440 3.538 10.448 1.00 95.75 92 CYS A O 1
ATOM 712 N N . GLY A 1 93 ? -9.098 1.992 9.552 1.00 95.69 93 GLY A N 1
ATOM 713 C CA . GLY A 1 93 ? -10.124 1.347 8.730 1.00 95.69 93 GLY A CA 1
ATOM 714 C C . GLY A 1 93 ? -11.337 0.890 9.534 1.00 95.69 93 GLY A C 1
ATOM 715 O O . GLY A 1 93 ? -12.468 1.157 9.130 1.00 95.69 93 GLY A O 1
ATOM 716 N N . ALA A 1 94 ? -11.121 0.309 10.718 1.00 95.12 94 ALA A N 1
ATOM 717 C CA . ALA A 1 94 ? -12.206 -0.158 11.580 1.00 95.12 94 ALA A CA 1
ATOM 718 C C . ALA A 1 94 ? -13.192 0.958 11.961 1.00 95.12 94 ALA A C 1
ATOM 720 O O . ALA A 1 94 ? -14.401 0.740 11.936 1.00 95.12 94 ALA A O 1
ATOM 721 N N . LYS A 1 95 ? -12.702 2.178 12.223 1.00 94.31 95 LYS A N 1
ATOM 722 C CA . LYS A 1 95 ? -13.546 3.351 12.517 1.00 94.31 95 LYS A CA 1
ATOM 723 C C . LYS A 1 95 ? -14.516 3.688 11.381 1.00 94.31 95 LYS A C 1
ATOM 725 O O . LYS A 1 95 ? -15.577 4.250 11.635 1.00 94.31 95 LYS A O 1
ATOM 730 N N . TYR A 1 96 ? -14.164 3.340 10.148 1.00 94.56 96 TYR A N 1
ATOM 731 C CA . TYR A 1 96 ? -14.968 3.586 8.952 1.00 94.56 96 TYR A CA 1
ATOM 732 C C . TYR A 1 96 ? -15.641 2.316 8.411 1.00 94.56 96 TYR A C 1
ATOM 734 O O . TYR A 1 96 ? -16.128 2.320 7.285 1.00 94.56 96 TYR A O 1
ATOM 742 N N . GLY A 1 97 ? -15.668 1.226 9.186 1.00 95.38 97 GLY A N 1
ATOM 743 C CA . GLY A 1 97 ? -16.267 -0.044 8.762 1.00 95.38 97 GLY A CA 1
ATOM 744 C C . GLY A 1 97 ? -15.478 -0.783 7.674 1.00 95.38 97 GLY A C 1
ATOM 745 O O . GLY A 1 97 ? -16.003 -1.702 7.051 1.00 95.38 97 GLY A O 1
ATOM 746 N N . ILE A 1 98 ? -14.220 -0.407 7.434 1.00 96.31 98 ILE A N 1
ATOM 747 C CA . ILE A 1 98 ? -13.355 -1.029 6.427 1.00 96.31 98 ILE A CA 1
ATOM 748 C C . ILE A 1 98 ? -12.670 -2.234 7.054 1.00 96.31 98 ILE A C 1
ATOM 750 O O . ILE A 1 98 ? -11.848 -2.073 7.952 1.00 96.31 98 ILE A O 1
ATOM 754 N N . SER A 1 99 ? -12.962 -3.435 6.558 1.00 95.81 99 SER A N 1
ATOM 755 C CA . SER A 1 99 ? -12.362 -4.670 7.070 1.00 95.81 99 SER A CA 1
ATOM 756 C C . SER A 1 99 ? -10.860 -4.775 6.765 1.00 95.81 99 SER A C 1
ATOM 758 O O . SER A 1 99 ? -10.380 -4.250 5.757 1.00 95.81 99 SER A O 1
ATOM 760 N N . LYS A 1 100 ? -10.126 -5.561 7.566 1.00 94.75 100 LYS A N 1
ATOM 761 C CA . LYS A 1 100 ? -8.729 -5.941 7.273 1.00 94.75 100 LYS A CA 1
ATOM 762 C C . LYS A 1 100 ? -8.565 -6.472 5.847 1.00 94.75 100 LYS A C 1
ATOM 764 O O . LYS A 1 100 ? -7.649 -6.073 5.138 1.00 94.75 100 LYS A O 1
ATOM 769 N N . SER A 1 101 ? -9.473 -7.347 5.410 1.00 95.12 101 SER A N 1
ATOM 770 C CA . SER A 1 101 ? -9.417 -7.950 4.073 1.00 95.12 101 SER A CA 1
ATOM 771 C C . SER A 1 101 ? -9.548 -6.916 2.948 1.00 95.12 101 SER A C 1
ATOM 773 O O . SER A 1 101 ? -8.895 -7.036 1.909 1.00 95.12 101 SER A O 1
ATOM 775 N N . THR A 1 102 ? -10.329 -5.856 3.174 1.00 96.69 102 THR A N 1
ATOM 776 C CA . THR A 1 102 ? -10.465 -4.717 2.258 1.00 96.69 102 THR A CA 1
ATOM 777 C C . THR A 1 102 ? -9.168 -3.909 2.203 1.00 96.69 102 THR A C 1
ATOM 779 O O . THR A 1 102 ? -8.713 -3.563 1.113 1.00 96.69 102 THR A O 1
ATOM 782 N N . CYS A 1 103 ? -8.527 -3.667 3.354 1.00 96.56 103 CYS A N 1
ATOM 783 C CA . CYS A 1 103 ? -7.207 -3.033 3.402 1.00 96.56 103 CYS A CA 1
ATOM 784 C C . CYS A 1 103 ? -6.157 -3.856 2.637 1.00 96.56 103 CYS A C 1
ATOM 786 O O . CYS A 1 103 ? -5.437 -3.309 1.804 1.00 96.56 103 CYS A O 1
ATOM 788 N N . ASP A 1 104 ? -6.095 -5.169 2.875 1.00 95.69 104 ASP A N 1
ATOM 789 C CA . ASP A 1 104 ? -5.109 -6.063 2.253 1.00 95.69 104 ASP A CA 1
ATOM 790 C C . ASP A 1 104 ? -5.299 -6.166 0.733 1.00 95.69 104 ASP A C 1
ATOM 792 O O . ASP A 1 104 ? -4.338 -6.082 -0.030 1.00 95.69 104 ASP A O 1
ATOM 796 N N . SER A 1 105 ? -6.539 -6.339 0.267 1.00 95.88 105 SER A N 1
ATOM 797 C CA . SER A 1 105 ? -6.836 -6.424 -1.172 1.00 95.88 105 SER A CA 1
ATOM 798 C C . SER A 1 105 ? -6.551 -5.108 -1.896 1.00 95.88 105 SER A C 1
ATOM 800 O O . SER A 1 105 ? -5.956 -5.122 -2.974 1.00 95.88 105 SER A O 1
ATOM 802 N N . THR A 1 106 ? -6.885 -3.969 -1.280 1.00 96.62 106 THR A N 1
ATOM 803 C CA . THR A 1 106 ? -6.528 -2.642 -1.805 1.00 96.62 106 THR A CA 1
ATOM 804 C C . THR A 1 106 ? -5.014 -2.451 -1.860 1.00 96.62 106 THR A C 1
ATOM 806 O O . THR A 1 106 ? -4.491 -1.886 -2.819 1.00 96.62 106 THR A O 1
ATOM 809 N N . PHE A 1 107 ? -4.287 -2.946 -0.857 1.00 95.81 107 PHE A N 1
ATOM 810 C CA . P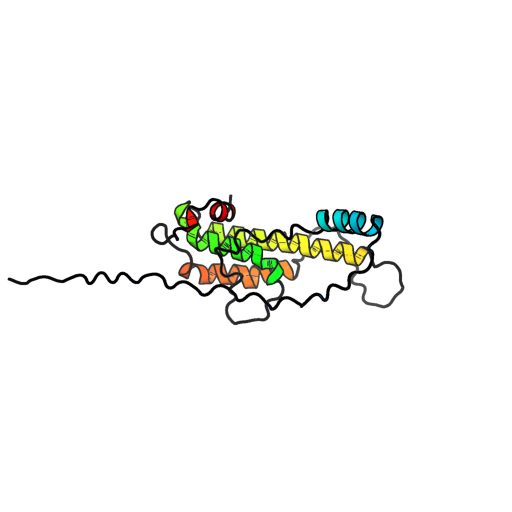HE A 1 107 ? -2.830 -2.907 -0.846 1.00 95.81 107 PHE A CA 1
ATOM 811 C C . PHE A 1 107 ? -2.225 -3.673 -2.029 1.00 95.81 107 PHE A C 1
ATOM 813 O O . PHE A 1 107 ? -1.400 -3.108 -2.750 1.00 95.81 107 PHE A O 1
ATOM 820 N N . LEU A 1 108 ? -2.689 -4.900 -2.295 1.00 95.38 108 LEU A N 1
ATOM 821 C CA . LEU A 1 108 ? -2.258 -5.662 -3.472 1.00 95.38 108 LEU A CA 1
ATOM 822 C C . LEU A 1 108 ? -2.583 -4.929 -4.777 1.00 95.38 108 LEU A C 1
ATOM 824 O O . LEU A 1 108 ? -1.712 -4.792 -5.632 1.00 95.38 108 LEU A O 1
ATOM 828 N N . HIS A 1 109 ? -3.802 -4.402 -4.900 1.00 96.50 109 HIS A N 1
ATOM 829 C CA . HIS A 1 109 ? -4.223 -3.648 -6.079 1.00 96.50 109 HIS A CA 1
ATOM 830 C C . HIS A 1 109 ? -3.326 -2.425 -6.343 1.00 96.50 109 HIS A C 1
ATOM 832 O O . HIS A 1 109 ? -2.921 -2.179 -7.479 1.00 96.50 109 HIS A O 1
ATOM 838 N N . ASN A 1 110 ? -2.966 -1.674 -5.298 1.00 95.69 110 ASN A N 1
ATOM 839 C CA . ASN A 1 110 ? -2.075 -0.519 -5.424 1.00 95.69 110 ASN A CA 1
ATOM 840 C C . ASN A 1 110 ? -0.655 -0.926 -5.855 1.00 95.69 110 ASN A C 1
ATOM 842 O O . ASN A 1 110 ? -0.054 -0.246 -6.690 1.00 95.69 110 ASN A O 1
ATOM 846 N N . MET A 1 111 ? -0.132 -2.047 -5.347 1.00 95.12 111 MET A N 1
ATOM 847 C CA . MET A 1 111 ? 1.163 -2.571 -5.792 1.00 95.12 111 MET A CA 1
ATOM 848 C C . MET A 1 111 ? 1.121 -3.052 -7.247 1.00 95.12 111 MET A C 1
ATOM 850 O O . MET A 1 111 ? 2.044 -2.757 -8.004 1.00 95.12 111 MET A O 1
ATOM 854 N N . ASP A 1 112 ? 0.047 -3.725 -7.667 1.00 95.06 112 ASP A N 1
ATOM 855 C CA . ASP A 1 112 ? -0.143 -4.145 -9.060 1.00 95.06 112 ASP A CA 1
ATOM 856 C C . ASP A 1 112 ? -0.203 -2.938 -10.010 1.00 95.06 112 ASP A C 1
ATOM 858 O O . ASP A 1 112 ? 0.420 -2.952 -11.076 1.00 95.06 112 ASP A O 1
ATOM 862 N N . ALA A 1 113 ? -0.886 -1.861 -9.609 1.00 94.75 113 ALA A N 1
ATOM 863 C CA . ALA A 1 113 ? -0.915 -0.610 -10.363 1.00 94.75 113 ALA A CA 1
ATOM 864 C C . ALA A 1 113 ? 0.483 0.029 -10.468 1.00 94.75 113 ALA A C 1
ATOM 866 O O . ALA A 1 113 ? 0.895 0.443 -11.554 1.00 94.75 113 ALA A O 1
ATOM 867 N N . ALA A 1 114 ? 1.248 0.051 -9.371 1.00 93.38 114 ALA A N 1
ATOM 868 C CA . ALA A 1 114 ? 2.628 0.534 -9.378 1.00 93.38 114 ALA A CA 1
ATOM 869 C C . ALA A 1 114 ? 3.526 -0.311 -10.300 1.00 93.38 114 ALA A C 1
ATOM 871 O O . ALA A 1 114 ? 4.331 0.237 -11.058 1.00 93.38 114 ALA A O 1
ATOM 872 N N . CYS A 1 115 ? 3.349 -1.636 -10.301 1.00 93.75 115 CYS A N 1
ATOM 873 C CA . CYS A 1 115 ? 4.043 -2.533 -11.220 1.00 93.75 115 CYS A CA 1
ATOM 874 C C . CYS A 1 115 ? 3.683 -2.265 -12.682 1.00 93.75 115 CYS A C 1
ATOM 876 O O . CYS A 1 115 ? 4.577 -2.242 -13.525 1.00 93.75 115 CYS A O 1
ATOM 878 N N . ALA A 1 116 ? 2.408 -2.018 -12.994 1.00 91.75 116 ALA A N 1
ATOM 879 C CA . ALA A 1 116 ? 1.979 -1.711 -14.356 1.00 91.75 116 ALA A CA 1
ATOM 880 C C . ALA A 1 116 ? 2.670 -0.450 -14.904 1.00 91.75 116 ALA A C 1
ATOM 882 O O . ALA A 1 116 ? 3.159 -0.463 -16.034 1.00 91.75 116 ALA A O 1
ATOM 883 N N . VAL A 1 117 ? 2.773 0.606 -14.088 1.00 90.12 117 VAL A N 1
ATOM 884 C CA . VAL A 1 117 ? 3.483 1.847 -14.450 1.00 90.12 117 VAL A CA 1
ATOM 885 C C . VAL A 1 117 ? 4.988 1.604 -14.599 1.00 90.12 117 VAL A C 1
ATOM 887 O O . VAL A 1 117 ? 5.586 2.015 -15.594 1.00 90.12 117 VAL A O 1
ATOM 890 N N . HIS A 1 118 ? 5.604 0.898 -13.647 1.00 89.12 118 HIS A N 1
ATOM 891 C CA . HIS A 1 118 ? 7.030 0.565 -13.694 1.00 89.12 118 HIS A CA 1
ATOM 892 C C . HIS A 1 118 ? 7.396 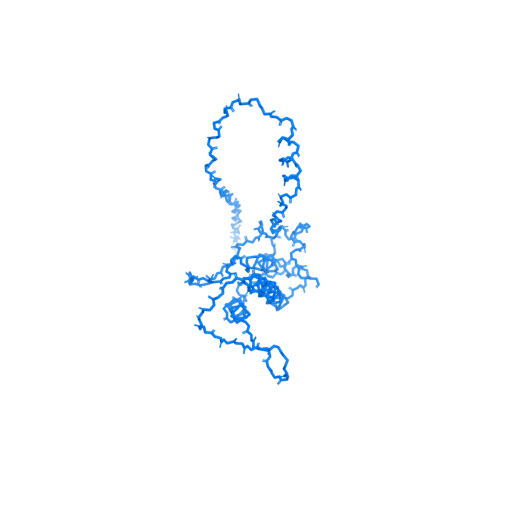-0.249 -14.947 1.00 89.12 118 HIS A C 1
ATOM 894 O O . HIS A 1 118 ? 8.399 0.024 -15.611 1.00 89.12 118 HIS A O 1
ATOM 900 N N . ASP A 1 119 ? 6.573 -1.237 -15.295 1.00 87.81 119 ASP A N 1
ATOM 901 C CA . ASP A 1 119 ? 6.813 -2.105 -16.444 1.00 87.81 119 ASP A CA 1
ATOM 902 C C . ASP A 1 119 ? 6.564 -1.382 -17.775 1.00 87.81 119 ASP A C 1
ATOM 904 O O . ASP A 1 119 ? 7.256 -1.671 -18.753 1.00 87.81 119 ASP A O 1
ATOM 908 N N . ALA A 1 120 ? 5.627 -0.427 -17.819 1.00 85.44 120 ALA A N 1
ATOM 909 C CA . ALA A 1 120 ? 5.419 0.439 -18.979 1.00 85.44 120 ALA A CA 1
ATOM 910 C C . ALA A 1 120 ? 6.648 1.324 -19.246 1.00 85.44 120 ALA A C 1
ATOM 912 O O . ALA A 1 120 ? 7.182 1.297 -20.353 1.00 85.44 120 ALA A O 1
ATOM 913 N N . GLY A 1 121 ? 7.193 1.986 -18.217 1.00 82.62 121 GLY A N 1
ATOM 914 C CA . GLY A 1 121 ? 8.386 2.831 -18.367 1.00 82.62 121 GLY A CA 1
ATOM 915 C C . GLY A 1 121 ? 9.621 2.077 -18.883 1.00 82.62 121 GLY A C 1
ATOM 916 O O . GLY A 1 121 ? 10.431 2.629 -19.628 1.00 82.62 121 GLY A O 1
ATOM 917 N N . ARG A 1 122 ? 9.755 0.779 -18.567 1.00 75.44 122 ARG A N 1
ATOM 918 C CA . ARG A 1 122 ? 10.832 -0.063 -19.125 1.00 75.44 122 ARG A CA 1
ATOM 919 C C . ARG A 1 122 ? 10.674 -0.347 -20.621 1.00 75.44 122 ARG A C 1
ATOM 921 O O . ARG A 1 122 ? 11.684 -0.544 -21.301 1.00 75.44 122 ARG A O 1
ATOM 928 N N . ARG A 1 123 ? 9.445 -0.382 -21.145 1.00 67.75 123 ARG A N 1
ATOM 929 C CA . ARG A 1 123 ? 9.182 -0.588 -22.582 1.00 67.75 123 ARG A CA 1
ATOM 930 C C . ARG A 1 123 ? 9.524 0.655 -23.397 1.00 67.75 123 ARG A C 1
ATOM 932 O O . ARG A 1 123 ? 10.078 0.534 -24.487 1.00 67.75 123 ARG A O 1
ATOM 939 N N . ASP A 1 124 ? 9.294 1.836 -22.839 1.00 61.66 124 ASP A N 1
ATOM 940 C CA . ASP A 1 124 ? 9.598 3.100 -23.517 1.00 61.66 124 ASP A CA 1
ATOM 941 C C . ASP A 1 124 ? 11.115 3.340 -23.605 1.00 61.66 124 ASP A C 1
ATOM 943 O O . ASP A 1 124 ? 11.639 3.717 -24.656 1.00 61.66 124 ASP A O 1
ATOM 947 N N . LEU A 1 125 ? 11.858 3.006 -22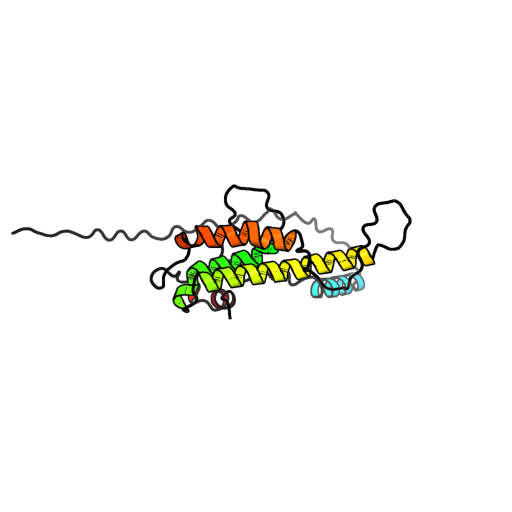.542 1.00 58.69 125 LEU A N 1
ATOM 948 C CA . LEU A 1 125 ? 13.328 3.055 -22.526 1.00 58.69 125 LEU A CA 1
ATOM 949 C C . LEU A 1 125 ? 13.974 2.054 -23.500 1.00 58.69 125 LEU A C 1
ATOM 951 O O . LEU A 1 125 ? 14.982 2.369 -24.136 1.00 58.69 125 LEU A O 1
ATOM 955 N N . SER A 1 126 ? 13.385 0.864 -23.653 1.00 57.16 126 SER A N 1
ATOM 956 C CA . SER A 1 126 ? 13.860 -0.151 -24.611 1.00 57.16 126 SER A CA 1
ATOM 957 C C . SER A 1 126 ? 13.473 0.159 -26.062 1.00 57.16 126 SER A C 1
ATOM 959 O O . SER A 1 126 ? 14.181 -0.253 -26.977 1.00 57.16 126 SER A O 1
ATOM 961 N N . SER A 1 127 ? 12.421 0.953 -26.282 1.00 53.34 127 SER A N 1
ATOM 962 C CA . SER A 1 127 ? 12.030 1.453 -27.611 1.00 53.34 127 SER A CA 1
ATOM 963 C C . SER A 1 127 ? 12.836 2.687 -28.045 1.00 53.34 127 SER A C 1
ATOM 965 O O . SER A 1 127 ? 12.957 2.963 -29.234 1.00 53.34 127 SER A O 1
ATOM 967 N N . SER A 1 128 ? 13.434 3.412 -27.093 1.00 49.53 128 SER A N 1
ATOM 968 C CA . SER A 1 128 ? 14.223 4.633 -27.347 1.00 49.53 128 SER A CA 1
ATOM 969 C C . SER A 1 128 ? 15.720 4.376 -27.575 1.00 49.53 128 SER A C 1
ATOM 971 O O . SER A 1 128 ? 16.468 5.300 -27.877 1.00 49.53 128 SER A O 1
ATOM 973 N N . SER A 1 129 ? 16.177 3.129 -27.434 1.00 48.59 129 SER A N 1
ATOM 974 C CA . SER A 1 129 ? 17.586 2.726 -27.591 1.00 48.59 129 SER A CA 1
ATOM 975 C C . SER A 1 129 ? 17.873 1.999 -28.919 1.00 48.59 129 SER A C 1
ATOM 977 O O . SER A 1 129 ? 18.958 1.457 -29.126 1.00 48.59 129 SER A O 1
ATOM 979 N N . SER A 1 130 ? 16.938 2.032 -29.875 1.00 46.12 130 S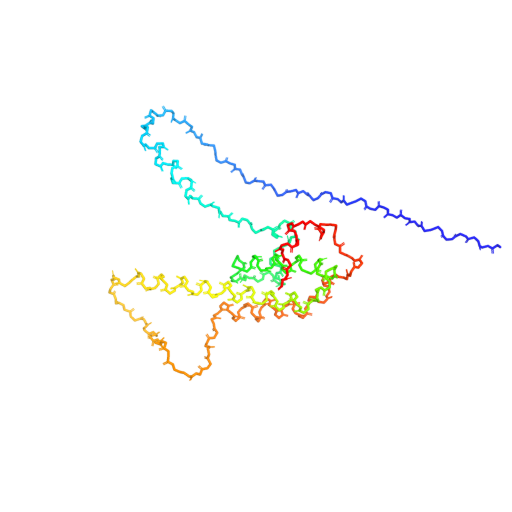ER A N 1
ATOM 980 C CA . SER A 1 130 ? 17.090 1.456 -31.221 1.00 46.12 130 SER A CA 1
ATOM 981 C C . SER A 1 130 ? 17.879 2.353 -32.189 1.00 46.12 130 SER A C 1
ATOM 983 O O . SER A 1 130 ? 17.404 2.675 -33.273 1.00 46.12 130 SER A O 1
ATOM 985 N N . SER A 1 131 ? 19.103 2.740 -31.832 1.00 46.62 131 SER A N 1
ATOM 986 C CA . SER A 1 131 ? 20.067 3.273 -32.805 1.00 46.62 131 SER A CA 1
ATOM 987 C C . SER A 1 131 ? 21.511 3.069 -32.347 1.00 46.62 131 SER A C 1
ATOM 989 O O . SER A 1 131 ? 22.221 4.042 -32.118 1.00 46.62 131 SER A O 1
ATOM 991 N N . SER A 1 132 ? 21.940 1.808 -32.178 1.00 42.56 132 SER A N 1
ATOM 992 C CA . SER A 1 132 ? 23.289 1.302 -32.540 1.00 42.56 132 SER A CA 1
ATOM 993 C C . SER A 1 132 ? 23.466 -0.200 -32.214 1.00 42.56 132 SER A C 1
ATOM 995 O O . SER A 1 132 ? 23.635 -0.600 -31.071 1.00 42.56 132 SER A O 1
ATOM 997 N N . SER A 1 133 ? 23.406 -1.023 -33.267 1.00 44.09 133 SER A N 1
ATOM 998 C CA . SER A 1 133 ? 24.194 -2.250 -33.528 1.00 44.09 133 SER A CA 1
ATOM 999 C C . SER A 1 133 ? 24.544 -3.248 -32.393 1.00 44.09 133 SER A C 1
ATOM 1001 O O . SER A 1 133 ? 25.545 -3.111 -31.701 1.00 44.09 133 SER A O 1
ATOM 1003 N N . SER A 1 134 ? 23.784 -4.356 -32.388 1.00 48.16 134 SER A N 1
ATOM 1004 C CA . SER A 1 134 ? 24.224 -5.774 -32.441 1.00 48.16 134 SER A CA 1
ATOM 1005 C C . SER A 1 134 ? 25.234 -6.343 -31.426 1.00 48.16 134 SER A C 1
ATOM 1007 O O . SER A 1 134 ? 26.435 -6.242 -31.642 1.00 48.16 134 SER A O 1
ATOM 1009 N N . SER A 1 135 ? 24.731 -7.157 -30.481 1.00 40.31 135 SER A N 1
ATOM 1010 C CA . SER A 1 135 ? 25.020 -8.611 -30.396 1.00 40.31 135 SER A CA 1
ATOM 1011 C C . SER A 1 135 ? 24.243 -9.293 -29.246 1.00 40.31 135 SER A C 1
ATOM 1013 O O . SER A 1 135 ? 24.507 -9.030 -28.078 1.00 40.31 135 SER A O 1
ATOM 1015 N N . SER A 1 136 ? 23.306 -10.186 -29.609 1.00 44.03 136 SER A N 1
ATOM 1016 C CA . SER A 1 136 ? 22.855 -11.400 -28.879 1.00 44.03 136 SER A CA 1
ATOM 1017 C C . SER A 1 136 ? 22.591 -11.281 -27.363 1.00 44.03 136 SER A C 1
ATOM 1019 O O . SER A 1 136 ? 23.475 -11.459 -26.535 1.00 44.03 136 SER A O 1
ATOM 1021 N N . SER A 1 137 ? 21.342 -11.109 -26.925 1.00 42.97 137 SER A N 1
ATOM 1022 C CA . SER A 1 137 ? 20.423 -12.248 -26.767 1.00 42.97 137 SER A CA 1
ATOM 1023 C C . SER A 1 137 ? 18.972 -11.824 -26.992 1.00 42.97 137 SER A C 1
ATOM 1025 O O . SER A 1 137 ? 18.314 -11.250 -26.125 1.00 42.97 137 SER A O 1
ATOM 1027 N N . SER A 1 138 ? 18.474 -12.124 -28.185 1.00 41.59 138 SER A N 1
ATOM 1028 C CA . SER A 1 138 ? 17.090 -11.929 -28.591 1.00 41.59 138 SER A CA 1
ATOM 1029 C C . SER A 1 138 ? 16.199 -12.921 -27.846 1.00 41.59 138 SER A C 1
ATOM 1031 O O . SER A 1 138 ? 16.157 -14.102 -28.176 1.00 41.59 138 SER A O 1
ATOM 1033 N N . SER A 1 139 ? 15.438 -12.445 -26.865 1.00 40.03 139 SER A N 1
ATOM 1034 C CA . SER A 1 139 ? 14.129 -13.039 -26.581 1.00 40.03 139 SER A CA 1
ATOM 1035 C C . SER A 1 139 ? 13.061 -12.059 -27.044 1.00 40.03 139 SER A C 1
ATOM 1037 O O . SER A 1 139 ? 12.369 -11.408 -26.267 1.00 40.03 139 SER A O 1
ATOM 1039 N N . SER A 1 140 ? 12.969 -11.945 -28.368 1.00 43.22 140 SER A N 1
ATOM 1040 C CA . SER A 1 140 ? 11.800 -11.408 -29.045 1.00 43.22 140 SER A CA 1
ATOM 1041 C C . SER A 1 140 ? 10.617 -12.306 -28.702 1.00 43.22 140 SER A C 1
ATOM 1043 O O . SER A 1 140 ? 10.507 -13.411 -29.224 1.00 43.22 140 SER A O 1
ATOM 1045 N N . PHE A 1 141 ? 9.732 -11.846 -27.826 1.00 42.41 141 PHE A N 1
ATOM 1046 C CA . PHE A 1 141 ? 8.392 -12.407 -27.729 1.00 42.41 141 PHE A CA 1
ATOM 1047 C C . PHE A 1 141 ? 7.395 -11.280 -27.919 1.00 42.41 141 PHE A C 1
ATOM 1049 O O . PHE A 1 141 ? 7.047 -10.540 -26.999 1.00 42.41 141 PHE A O 1
ATOM 1056 N N . SER A 1 142 ? 7.002 -11.162 -29.183 1.00 40.81 142 SER A N 1
ATOM 1057 C CA . SER A 1 142 ? 5.856 -10.425 -29.674 1.00 40.81 142 SER A CA 1
ATOM 1058 C C . SER A 1 142 ? 4.621 -10.691 -28.820 1.00 40.81 142 SER A C 1
ATOM 1060 O O . SER A 1 142 ? 4.308 -11.827 -28.460 1.00 40.81 142 SER A O 1
ATOM 1062 N N . SER A 1 143 ? 3.905 -9.612 -28.533 1.00 56.41 143 SER A N 1
ATOM 1063 C CA . SER A 1 143 ? 2.526 -9.642 -28.071 1.00 56.41 143 SER A CA 1
ATOM 1064 C C . SER A 1 143 ? 1.627 -10.436 -29.030 1.00 56.41 143 SER A C 1
ATOM 1066 O O . SER A 1 143 ?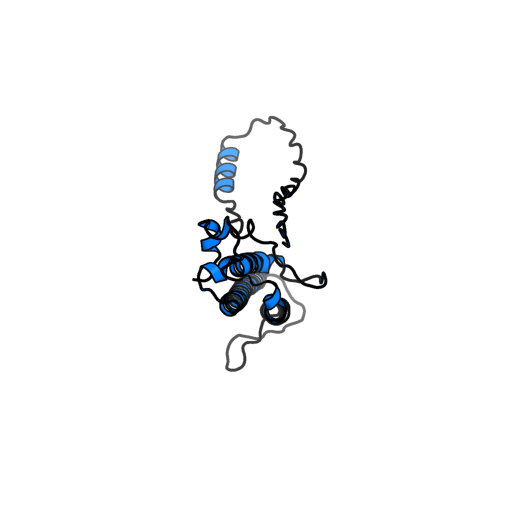 1.844 -10.424 -30.239 1.00 56.41 143 SER A O 1
ATOM 1068 N N . SER A 1 144 ? 0.568 -11.009 -28.447 1.00 48.62 144 SER A N 1
ATOM 1069 C CA . SER A 1 144 ? -0.616 -11.642 -29.057 1.00 48.62 144 SER A CA 1
ATOM 1070 C C . SER A 1 144 ? -0.536 -13.128 -29.405 1.00 48.62 144 SER A C 1
ATOM 1072 O O . SER A 1 144 ? -0.193 -13.479 -30.522 1.00 48.62 144 SER A O 1
ATOM 1074 N N . SER A 1 145 ? -1.018 -13.975 -28.480 1.00 44.91 145 SER A N 1
ATOM 1075 C CA . SER A 1 145 ? -2.215 -14.822 -28.692 1.00 44.91 145 SER A CA 1
ATOM 1076 C C . SER A 1 145 ? -2.433 -15.802 -27.522 1.00 44.91 145 SER A C 1
ATOM 1078 O O . SER A 1 145 ? -1.540 -16.572 -27.197 1.00 44.91 145 SER A O 1
ATOM 1080 N N . ASN A 1 146 ? -3.621 -15.752 -26.903 1.00 53.22 146 ASN A N 1
ATOM 1081 C CA . ASN A 1 146 ? -4.260 -16.769 -26.046 1.00 53.22 146 ASN A CA 1
ATOM 1082 C C . ASN A 1 146 ? -3.379 -17.612 -25.094 1.00 53.22 146 ASN A C 1
ATOM 1084 O O . ASN A 1 146 ? -2.887 -18.672 -25.461 1.00 53.22 146 ASN A O 1
ATOM 1088 N N . GLY A 1 147 ? -3.317 -17.233 -23.811 1.00 48.06 147 GLY A N 1
ATOM 1089 C CA . GLY A 1 147 ? -2.854 -18.129 -22.739 1.00 48.06 147 GLY A CA 1
ATOM 1090 C C . GLY A 1 147 ? -1.969 -17.437 -21.704 1.00 48.06 147 GLY A C 1
ATOM 1091 O O . GLY A 1 147 ? -0.902 -16.946 -22.034 1.00 48.06 147 GLY A O 1
ATOM 1092 N N . ARG A 1 148 ? -2.436 -17.395 -20.446 1.00 49.50 148 ARG A N 1
ATOM 1093 C CA . ARG A 1 148 ? -1.728 -16.958 -19.218 1.00 49.50 148 ARG A CA 1
ATOM 1094 C C . ARG A 1 148 ? -0.793 -15.744 -19.380 1.00 49.50 148 ARG A C 1
ATOM 1096 O O . ARG A 1 148 ? 0.382 -15.891 -19.698 1.00 49.50 148 ARG A O 1
ATOM 1103 N N . LYS A 1 149 ? -1.283 -14.546 -19.017 1.00 62.09 149 LYS A N 1
ATOM 1104 C CA . LYS A 1 149 ? -0.438 -13.362 -18.752 1.00 62.09 149 LYS A CA 1
ATOM 1105 C C . LYS A 1 149 ? 0.749 -13.775 -17.868 1.00 62.09 149 LYS A C 1
ATOM 1107 O O . LYS A 1 149 ? 0.556 -14.091 -16.694 1.00 62.09 149 LYS A O 1
ATOM 1112 N N . LYS A 1 150 ? 1.962 -13.798 -18.430 1.00 64.44 150 LYS A N 1
ATOM 1113 C CA . LYS A 1 150 ? 3.196 -14.003 -17.663 1.00 64.44 150 LYS A CA 1
ATOM 1114 C C . LYS A 1 150 ? 3.310 -12.829 -16.691 1.00 64.44 150 LYS A C 1
ATOM 1116 O O . LYS A 1 150 ? 3.392 -11.681 -17.120 1.00 64.44 150 LYS A O 1
ATOM 1121 N N . ARG A 1 151 ? 3.222 -13.116 -15.393 1.00 77.75 151 ARG A N 1
ATOM 1122 C CA . ARG A 1 151 ? 3.356 -12.116 -14.329 1.00 77.75 151 ARG A CA 1
ATOM 1123 C C . ARG A 1 151 ? 4.773 -11.547 -14.355 1.00 77.75 151 ARG A C 1
ATOM 1125 O O . ARG A 1 151 ? 5.729 -12.310 -14.489 1.00 77.75 151 ARG A O 1
ATOM 1132 N N . SER A 1 152 ? 4.909 -10.226 -14.267 1.00 88.31 152 SER A N 1
ATOM 1133 C CA . SER A 1 152 ? 6.224 -9.592 -14.161 1.00 88.31 152 SER A CA 1
ATOM 1134 C C . SER A 1 152 ? 6.838 -9.881 -12.794 1.00 88.31 152 SER A C 1
ATOM 1136 O O . SER A 1 152 ? 6.118 -10.130 -11.825 1.00 88.31 152 SER A O 1
ATOM 1138 N N . ALA A 1 153 ? 8.168 -9.814 -12.692 1.00 89.69 153 ALA A N 1
ATOM 1139 C CA . ALA A 1 153 ? 8.859 -10.001 -11.415 1.00 89.69 153 ALA A CA 1
ATOM 1140 C C . ALA A 1 153 ? 8.337 -9.042 -10.327 1.00 89.69 153 ALA A C 1
ATOM 1142 O O . ALA A 1 153 ? 8.246 -9.431 -9.167 1.00 89.69 153 ALA A O 1
ATOM 1143 N N . CYS A 1 154 ? 7.930 -7.825 -10.713 1.00 91.00 154 CYS A N 1
ATOM 1144 C CA . CYS A 1 154 ? 7.295 -6.867 -9.812 1.00 91.00 154 CYS A CA 1
ATOM 1145 C C . CYS A 1 154 ? 5.995 -7.430 -9.219 1.00 91.00 154 CYS A C 1
ATOM 1147 O O . CYS A 1 154 ? 5.870 -7.504 -8.000 1.00 91.00 154 CYS A O 1
ATOM 1149 N N . THR A 1 155 ? 5.068 -7.907 -10.061 1.00 91.56 155 THR A N 1
ATOM 1150 C CA . THR A 1 155 ? 3.782 -8.470 -9.596 1.00 91.56 155 THR A CA 1
ATOM 1151 C C . THR A 1 155 ? 3.949 -9.746 -8.765 1.00 91.56 155 THR A C 1
ATOM 1153 O O . THR A 1 155 ? 3.187 -9.984 -7.831 1.00 91.56 155 THR A O 1
ATOM 1156 N N . VAL A 1 156 ? 4.965 -10.564 -9.067 1.00 91.19 156 VAL A N 1
ATOM 1157 C CA . VAL A 1 156 ? 5.292 -11.757 -8.269 1.00 91.19 156 VAL A CA 1
ATOM 1158 C C . VAL A 1 156 ? 5.761 -11.349 -6.872 1.00 91.19 156 VAL A C 1
ATOM 1160 O O . VAL A 1 156 ? 5.231 -11.846 -5.888 1.00 91.19 156 VAL A O 1
ATOM 1163 N N . ILE A 1 157 ? 6.689 -10.393 -6.766 1.00 89.88 157 ILE A N 1
ATOM 1164 C CA . ILE A 1 157 ? 7.189 -9.913 -5.468 1.00 89.88 157 ILE A CA 1
ATOM 1165 C C . ILE A 1 157 ? 6.088 -9.192 -4.676 1.00 89.88 157 ILE A C 1
ATOM 1167 O O . ILE A 1 157 ? 5.953 -9.427 -3.476 1.00 89.88 157 ILE A O 1
ATOM 1171 N N . ALA A 1 158 ? 5.282 -8.351 -5.331 1.00 91.31 158 ALA A N 1
ATOM 1172 C CA . ALA A 1 158 ? 4.150 -7.668 -4.706 1.00 91.31 158 ALA A CA 1
ATOM 1173 C C . ALA A 1 158 ? 3.210 -8.660 -4.013 1.00 91.31 158 ALA A C 1
ATOM 1175 O O . ALA A 1 158 ? 2.859 -8.488 -2.845 1.00 91.31 158 ALA A O 1
ATOM 1176 N N . LYS A 1 159 ? 2.842 -9.733 -4.718 1.00 91.56 159 LYS A N 1
ATOM 1177 C CA . LYS A 1 159 ? 1.958 -10.750 -4.167 1.00 91.56 159 LYS A CA 1
ATOM 1178 C C . LYS A 1 159 ? 2.661 -11.616 -3.118 1.00 91.56 159 LYS A C 1
ATOM 1180 O O . LYS A 1 159 ? 2.223 -11.669 -1.973 1.00 91.56 159 LYS A O 1
ATOM 1185 N N . ASP A 1 160 ? 3.731 -12.296 -3.508 1.00 87.94 160 ASP A N 1
ATOM 1186 C CA . ASP A 1 160 ? 4.254 -13.431 -2.742 1.00 87.94 160 ASP A CA 1
ATOM 1187 C C . ASP A 1 160 ? 5.105 -12.991 -1.541 1.00 87.94 160 ASP A C 1
ATOM 1189 O O . ASP A 1 160 ? 5.271 -13.751 -0.591 1.00 87.94 160 ASP A O 1
ATOM 1193 N N . VAL A 1 161 ? 5.639 -11.763 -1.560 1.00 87.88 161 VAL A N 1
ATOM 1194 C CA . VAL A 1 161 ? 6.468 -11.230 -0.468 1.00 87.88 161 VAL A CA 1
ATOM 1195 C C . VAL A 1 161 ? 5.686 -10.234 0.377 1.00 87.88 161 VAL A C 1
ATOM 1197 O O . VAL A 1 161 ? 5.604 -10.386 1.594 1.00 87.88 161 VAL A O 1
ATOM 1200 N N . PHE A 1 162 ? 5.116 -9.206 -0.251 1.00 89.38 162 PHE A N 1
ATOM 1201 C CA . PHE A 1 162 ? 4.472 -8.122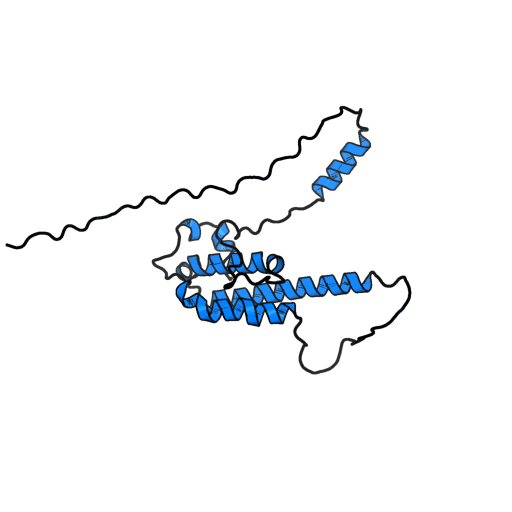 0.489 1.00 89.38 162 PHE A CA 1
ATOM 1202 C C . PHE A 1 162 ? 3.055 -8.492 0.921 1.00 89.38 162 PHE A C 1
ATOM 1204 O O . PHE A 1 162 ? 2.748 -8.414 2.109 1.00 89.38 162 PHE A O 1
ATOM 1211 N N . TYR A 1 163 ? 2.200 -8.906 -0.018 1.00 90.75 163 TYR A N 1
ATOM 1212 C CA . TYR A 1 163 ? 0.800 -9.199 0.279 1.00 90.75 163 TYR A CA 1
ATOM 1213 C C . TYR A 1 163 ? 0.634 -10.431 1.168 1.00 90.75 163 TYR A C 1
ATOM 1215 O O . TYR A 1 163 ? -0.022 -10.331 2.198 1.00 90.75 163 TYR A O 1
ATOM 1223 N N . GLU A 1 164 ? 1.247 -11.568 0.830 1.00 89.50 164 GLU A N 1
ATOM 1224 C CA . GLU A 1 164 ? 1.137 -12.783 1.657 1.00 89.50 164 GLU A CA 1
ATOM 1225 C C . GLU A 1 164 ? 1.671 -12.551 3.082 1.00 89.50 164 GLU A C 1
ATOM 1227 O O . GLU A 1 164 ? 1.047 -12.968 4.059 1.00 89.50 164 GLU A O 1
ATOM 1232 N N . GLY A 1 165 ? 2.767 -11.795 3.225 1.00 87.19 165 GLY A N 1
ATOM 1233 C CA . GLY A 1 165 ? 3.324 -11.433 4.529 1.00 87.19 165 GLY A CA 1
ATOM 1234 C C . GLY A 1 165 ? 2.329 -10.673 5.413 1.00 87.19 165 GLY A C 1
ATOM 1235 O O . GLY A 1 165 ? 2.098 -11.060 6.562 1.00 87.19 165 GLY A O 1
ATOM 1236 N N . VAL A 1 166 ? 1.695 -9.620 4.882 1.00 86.56 166 VAL A N 1
ATOM 1237 C CA . VAL A 1 166 ? 0.684 -8.857 5.638 1.00 86.56 166 VAL A CA 1
ATOM 1238 C C . VAL A 1 166 ? -0.639 -9.606 5.768 1.00 86.56 166 VAL A C 1
ATOM 1240 O O . VAL A 1 166 ? -1.345 -9.450 6.761 1.00 86.56 166 VAL A O 1
ATOM 1243 N N . HIS A 1 167 ? -0.989 -10.456 4.808 1.00 87.94 167 HIS A N 1
ATOM 1244 C CA . HIS A 1 167 ? -2.225 -11.218 4.866 1.00 87.94 167 HIS A CA 1
ATOM 1245 C C . HIS A 1 167 ? -2.197 -12.199 6.043 1.00 87.94 167 HIS A C 1
ATOM 1247 O O . HIS A 1 167 ? -3.130 -12.197 6.854 1.00 87.94 167 HIS A O 1
ATOM 1253 N N . LEU A 1 168 ? -1.089 -12.935 6.190 1.00 87.44 168 LEU A N 1
ATOM 1254 C CA . LEU A 1 168 ? -0.874 -13.913 7.256 1.00 87.44 168 LEU A CA 1
ATOM 1255 C C . LEU A 1 168 ? -0.633 -13.260 8.623 1.00 87.44 168 LEU A C 1
ATOM 1257 O O . LEU A 1 168 ? -1.245 -13.660 9.611 1.00 87.44 168 LEU A O 1
ATOM 1261 N N . LEU A 1 169 ? 0.241 -12.251 8.699 1.00 86.81 169 LEU A N 1
ATOM 1262 C CA . LEU A 1 169 ? 0.666 -11.667 9.981 1.00 86.81 169 LEU A CA 1
ATOM 1263 C C . LEU A 1 169 ? -0.134 -10.427 10.391 1.00 86.81 169 LEU A C 1
ATOM 1265 O O . LEU A 1 169 ? -0.116 -10.026 11.554 1.00 86.81 169 LEU A O 1
ATOM 1269 N N . GLY A 1 170 ? -0.871 -9.820 9.464 1.00 83.50 170 GLY A N 1
ATOM 1270 C CA . GLY A 1 170 ? -1.558 -8.551 9.689 1.00 83.50 170 GLY A CA 1
ATOM 1271 C C . GLY A 1 170 ? -2.693 -8.620 10.707 1.00 83.50 170 GLY A C 1
ATOM 1272 O O . GLY A 1 170 ? -3.129 -7.586 11.200 1.00 83.50 170 GLY A O 1
ATOM 1273 N N . GLY A 1 171 ? -3.172 -9.819 11.060 1.00 84.88 171 GLY A N 1
ATOM 1274 C CA . GLY A 1 171 ? -4.232 -9.976 12.062 1.00 84.88 171 GLY A CA 1
ATOM 1275 C C . GLY A 1 171 ? -3.828 -9.427 13.431 1.00 84.88 171 GLY A C 1
ATOM 1276 O O . GLY A 1 171 ? -4.680 -8.959 14.173 1.00 84.88 171 GLY A O 1
ATOM 1277 N N . LEU A 1 172 ? -2.524 -9.418 13.722 1.00 85.06 172 LEU A N 1
ATOM 1278 C CA . LEU A 1 172 ? -1.955 -8.888 14.961 1.00 85.06 172 LEU A CA 1
ATOM 1279 C C . LEU A 1 172 ? -1.828 -7.357 14.970 1.00 85.06 172 LEU A C 1
ATOM 1281 O O . LEU A 1 172 ? -1.647 -6.768 16.030 1.00 85.06 172 LEU A O 1
ATOM 1285 N N . PHE A 1 173 ? -1.884 -6.718 13.799 1.00 86.56 173 PHE A N 1
ATOM 1286 C CA . PHE A 1 173 ? -1.619 -5.285 13.637 1.00 86.56 173 PHE A CA 1
ATOM 1287 C C . PHE A 1 173 ? -2.860 -4.481 13.245 1.00 86.56 173 PHE A C 1
ATOM 1289 O O . PHE A 1 173 ? -2.859 -3.256 13.367 1.00 86.56 173 PHE A O 1
ATOM 1296 N N . TYR A 1 174 ? -3.908 -5.145 12.757 1.00 89.19 174 TYR A N 1
ATOM 1297 C CA . TYR A 1 174 ? -5.166 -4.493 12.427 1.00 89.19 174 TYR A CA 1
ATOM 1298 C C . TYR A 1 174 ? -5.908 -4.100 13.710 1.00 89.19 174 TYR A C 1
ATOM 1300 O O . TYR A 1 174 ? -6.217 -4.954 14.541 1.00 89.19 174 TYR A O 1
ATOM 1308 N N . ARG A 1 175 ? -6.198 -2.806 13.868 1.00 87.31 175 ARG A N 1
ATOM 1309 C CA . ARG A 1 175 ? -6.824 -2.273 15.083 1.00 87.31 175 ARG A CA 1
ATOM 1310 C C . ARG A 1 175 ? -8.339 -2.276 15.003 1.00 87.31 175 ARG A C 1
ATOM 1312 O O . ARG A 1 175 ? -8.919 -1.925 13.978 1.00 87.31 175 ARG A O 1
ATOM 1319 N N . GLY A 1 176 ? -8.976 -2.635 16.116 1.00 87.19 176 GLY A N 1
ATOM 1320 C CA . GLY A 1 176 ? -10.427 -2.577 16.259 1.00 87.19 176 GLY A CA 1
ATOM 1321 C C . GLY A 1 176 ? -10.960 -1.146 16.388 1.00 87.19 176 GLY A C 1
ATOM 1322 O O . GLY A 1 176 ? -10.214 -0.186 16.575 1.00 87.19 176 GLY A O 1
ATOM 1323 N N . VAL A 1 177 ? -12.289 -1.004 16.342 1.00 80.38 177 VAL A N 1
ATOM 1324 C CA . VAL A 1 177 ? -12.993 0.296 16.402 1.00 80.38 177 VAL A CA 1
ATOM 1325 C C . VAL A 1 177 ? -12.642 1.099 17.667 1.00 80.38 177 VAL A C 1
ATOM 1327 O O . VAL A 1 177 ? -12.597 2.324 17.620 1.00 80.38 177 VAL A O 1
ATOM 1330 N N . GLY A 1 178 ? -12.362 0.425 18.788 1.00 81.31 178 GLY A N 1
ATOM 1331 C CA . GLY A 1 178 ? -12.024 1.058 20.070 1.00 81.31 178 GLY A CA 1
ATOM 1332 C C . GLY A 1 178 ? -10.555 1.460 20.241 1.00 81.31 178 GLY A C 1
ATOM 1333 O O . GLY A 1 178 ? -10.219 2.086 21.240 1.00 81.31 178 GLY A O 1
ATOM 1334 N N . GLU A 1 179 ? -9.684 1.113 19.293 1.00 82.44 179 GLU A N 1
ATOM 1335 C CA . GLU A 1 179 ? -8.229 1.307 19.403 1.00 82.44 179 GLU A CA 1
ATOM 1336 C C . GLU A 1 179 ? -7.676 2.250 18.328 1.00 82.44 179 GLU A C 1
ATOM 1338 O O . GLU A 1 179 ? -6.463 2.366 18.150 1.00 82.44 179 GLU A O 1
ATOM 1343 N N . THR A 1 180 ? -8.554 2.916 17.573 1.00 82.00 180 THR A N 1
ATOM 1344 C CA . THR A 1 180 ? -8.125 3.790 16.480 1.00 82.00 180 THR A CA 1
ATOM 1345 C C . THR A 1 180 ? -7.460 5.060 16.997 1.00 82.00 180 THR A C 1
ATOM 1347 O O . THR A 1 180 ? -7.885 5.645 17.992 1.00 82.00 180 THR A O 1
ATOM 1350 N N . GLU A 1 181 ? -6.442 5.511 16.274 1.00 86.38 181 GLU A N 1
ATOM 1351 C CA . GLU A 1 181 ? -5.655 6.695 16.616 1.00 86.38 181 GLU A CA 1
ATOM 1352 C C . GLU A 1 181 ? -6.444 8.003 16.413 1.00 86.38 181 GLU A C 1
ATOM 1354 O O . GLU A 1 181 ? -7.366 8.089 15.594 1.00 86.38 181 GLU A O 1
ATOM 1359 N N . SER A 1 182 ? -6.063 9.064 17.131 1.00 90.69 182 SER A N 1
ATOM 1360 C CA . SER A 1 182 ? -6.745 10.368 17.060 1.00 90.69 182 SER A CA 1
ATOM 1361 C C . SER A 1 182 ? -6.687 10.996 15.662 1.00 90.69 182 SER A C 1
ATOM 1363 O O . SER A 1 182 ? -7.683 11.559 15.194 1.00 90.69 182 SER A O 1
ATOM 1365 N N . PHE A 1 183 ? -5.564 10.821 14.957 1.00 92.06 183 PHE A N 1
ATOM 1366 C CA . PHE A 1 183 ? -5.363 11.342 13.603 1.00 92.06 183 PHE A CA 1
ATOM 1367 C C . PHE A 1 183 ? -6.310 10.717 12.570 1.00 92.06 183 PHE A C 1
ATOM 1369 O O . PHE A 1 183 ? -6.483 11.259 11.483 1.00 92.06 183 PHE A O 1
ATOM 1376 N N . CYS A 1 184 ? -6.992 9.611 12.891 1.00 92.06 184 CYS A N 1
ATOM 1377 C CA . CYS A 1 184 ? -7.945 8.983 11.978 1.00 92.06 184 CYS A CA 1
ATOM 1378 C C . CYS A 1 184 ? -9.143 9.885 11.633 1.00 92.06 184 CYS A C 1
ATOM 1380 O O . CYS A 1 184 ? -9.896 9.561 10.718 1.00 92.06 184 CYS A O 1
ATOM 1382 N N . SER A 1 185 ? -9.369 10.981 12.368 1.00 91.00 185 SER A N 1
ATOM 1383 C CA . SER A 1 185 ? -10.370 12.006 12.029 1.00 91.00 185 SER A CA 1
ATOM 1384 C C . SER A 1 185 ? -9.873 13.052 11.023 1.00 91.00 185 SER A C 1
ATOM 1386 O O . SER A 1 185 ? -10.690 13.792 10.477 1.00 91.00 185 SER A O 1
ATOM 1388 N N . GLU A 1 186 ? -8.565 13.149 10.785 1.00 91.69 186 GLU A N 1
ATOM 1389 C CA . GLU A 1 186 ? -7.986 14.169 9.913 1.00 91.69 186 GLU A CA 1
ATOM 1390 C C . GLU A 1 186 ? -8.320 13.896 8.444 1.00 91.69 186 GLU A C 1
ATOM 1392 O O . GLU A 1 186 ? -8.297 12.757 7.972 1.00 91.69 186 GLU A O 1
ATOM 1397 N N . HIS A 1 187 ? -8.610 14.960 7.692 1.00 87.88 187 HIS A N 1
ATOM 1398 C CA . HIS A 1 187 ? -8.987 14.844 6.282 1.00 87.88 187 HIS A CA 1
ATOM 1399 C C . HIS A 1 187 ? -7.879 14.192 5.438 1.00 87.88 187 HIS A C 1
ATOM 1401 O O . HIS A 1 187 ? -8.166 13.377 4.563 1.00 87.88 187 HIS A O 1
ATOM 1407 N N . ALA A 1 188 ? -6.612 14.501 5.736 1.00 86.81 188 ALA A N 1
ATOM 1408 C CA . ALA A 1 188 ? -5.464 13.911 5.053 1.00 86.81 188 ALA A CA 1
ATOM 1409 C C . ALA A 1 188 ? -5.380 12.389 5.270 1.00 86.81 188 ALA A C 1
ATOM 1411 O O . ALA A 1 188 ? -5.182 11.651 4.310 1.00 86.81 188 ALA A O 1
ATOM 1412 N N . ALA A 1 189 ? -5.629 11.906 6.493 1.00 88.88 189 ALA A N 1
ATOM 1413 C CA . ALA A 1 189 ? -5.665 10.474 6.785 1.00 88.88 189 ALA A CA 1
ATOM 1414 C C . ALA A 1 189 ? -6.850 9.767 6.102 1.00 88.88 189 ALA A C 1
ATOM 1416 O O . ALA A 1 189 ? -6.713 8.638 5.635 1.00 88.88 189 ALA A O 1
ATOM 1417 N N . ARG A 1 190 ? -8.010 10.430 5.981 1.00 91.06 190 ARG A N 1
ATOM 1418 C CA . ARG A 1 190 ? -9.178 9.861 5.279 1.00 91.06 190 ARG A CA 1
ATOM 1419 C C . ARG A 1 190 ? -8.927 9.653 3.788 1.00 91.06 190 ARG A C 1
ATOM 1421 O O . ARG A 1 190 ? -9.401 8.661 3.250 1.00 91.06 190 ARG A O 1
ATOM 1428 N N . GLY A 1 191 ? -8.147 10.526 3.149 1.00 93.38 191 GLY A N 1
ATOM 1429 C CA . GLY A 1 191 ? -7.742 10.363 1.746 1.00 93.38 191 GLY A CA 1
ATOM 1430 C C . GLY A 1 191 ? -6.827 9.158 1.481 1.00 93.38 191 GLY A C 1
ATOM 1431 O O . GLY A 1 191 ? -6.588 8.808 0.328 1.00 93.38 191 GLY A O 1
ATOM 1432 N N . CYS A 1 192 ? -6.314 8.514 2.532 1.00 94.75 192 CYS A N 1
ATOM 1433 C CA . CYS A 1 192 ? -5.490 7.308 2.435 1.00 94.75 192 CYS A CA 1
ATOM 1434 C C . CYS A 1 192 ? -6.301 6.009 2.488 1.00 94.75 192 CYS A C 1
ATOM 1436 O O . CYS A 1 192 ? -5.739 4.935 2.265 1.00 94.75 192 CYS A O 1
ATOM 1438 N N . LEU A 1 193 ? -7.592 6.090 2.817 1.00 95.62 193 LEU A N 1
ATOM 1439 C CA . LEU A 1 193 ? -8.458 4.927 2.954 1.00 95.62 193 LEU A CA 1
ATOM 1440 C C . LEU A 1 193 ? -8.958 4.444 1.583 1.00 95.62 193 LEU A C 1
ATOM 1442 O O . LEU A 1 193 ? -9.076 5.242 0.653 1.00 95.62 193 LEU A O 1
ATOM 1446 N N . PRO A 1 194 ? -9.251 3.141 1.441 1.00 92.25 194 PRO A N 1
ATOM 1447 C CA . PRO A 1 194 ? -9.951 2.634 0.268 1.00 92.25 194 PRO A CA 1
ATOM 1448 C C . PRO A 1 194 ? -11.320 3.309 0.113 1.00 92.25 194 PRO A C 1
ATOM 1450 O O . PRO A 1 194 ? -12.016 3.540 1.106 1.00 92.25 194 PRO A O 1
ATOM 1453 N N . HIS A 1 195 ? -11.682 3.593 -1.138 1.00 83.25 195 HIS A N 1
ATOM 1454 C CA . HIS A 1 195 ? -12.965 4.156 -1.557 1.00 83.25 195 HIS A CA 1
ATOM 1455 C C . HIS A 1 195 ? -13.774 3.126 -2.341 1.00 83.25 195 HIS A C 1
ATOM 1457 O O . HIS A 1 195 ? -13.142 2.336 -3.082 1.00 83.25 195 HIS A O 1
#

Organism: NCBI:txid31220

Radius of gyration: 24.9 Å; chains: 1; bounding box: 46×58×90 Å